Protein 7XS4 (pdb70)

Solvent-accessible surface area: 15410 Å² total; per-residue (Å²): 129,84,38,28,151,61,6,97,76,27,23,75,58,0,70,61,41,21,58,77,19,90,31,63,112,117,13,55,38,66,24,136,107,0,18,58,60,0,78,83,24,4,48,130,40,33,103,123,18,43,20,103,63,25,15,25,31,24,8,39,0,9,33,53,160,24,73,0,34,0,0,0,18,14,91,58,118,103,52,94,77,34,41,18,0,101,126,1,14,59,54,0,104,100,54,123,10,85,122,24,89,32,65,24,236,49,170,86,22,37,0,87,5,45,2,63,132,11,52,10,33,2,10,0,3,3,46,32,48,29,18,36,10,21,3,40,0,0,86,13,0,4,85,2,20,78,30,0,44,19,0,0,1,0,0,10,49,0,0,58,29,20,68,0,49,73,61,208,117,7,7,0,35,30,50,0,0,2,0,1,0,0,6,14,0,16,76,61,98,58,52,0,1,11,22,0,34,79,62,84,79,77,55,51,48,158,30,91,88,47,142,0,44,0,12,34,66,11,127,186,22,62,120,66,0,60,112,4,201,34,44,6,0,36,0,0,25,6,0,0,34,37,3,6,130,62,11,59,18,61,151,40,0,3,0,3,74,49,17,40,71,20,25,13,72,124,36,117,14,96,66,72,147,56,94,9,56,0,0,2,1,7,2,11,67,49,83,42,0,14,0,43,42,0,40,62,165,11,21,182,74,0,90,117,16,0,72,54,0,2,145,15,0,62,98,27,110,82,0,5,56,83,0,20,78,87,120,137,142

GO terms:
  GO:0010587 miRNA catabolic process (P, IDA)
  GO:0050265 RNA uridylyltransferase activity (F, IDA)
  GO:0005737 cytoplasm (C, EXP)
  GO:0050265 RNA uridylyltransferase activity (F, EXP)
  GO:0000289 nuclear-transcribed mRNA poly(A) tail shortening (P, IDA)
  GO:1900369 negative regulation of post-transcriptional gene silencing by regulatory ncRNA (P, IGI)
  GO:0003729 mRNA binding (F, HDA)
  GO:0006397 mRNA processing (P, IMP)
  GO:0005515 protein binding (F, IPI)

Radius of gyration: 20.28 Å; Cα contacts (8 Å, |Δi|>4): 562; chains: 1; bounding box: 60×42×44 Å

Sequence (329 aa):
MACRNDIHRYDATFIAIYKSLIPAEEELEKQRQLMAHLENLVAKEWPHAKLYLYGSCANSFGFPKSDIDVCLAIEGDDINKSEMLLKLAEILESDNLQNVQALTRARVPIVKLMDPVTGISCAICINNVLAVVNTKLLRDYAQIDVRLRQLAFIVKHWAKSRRVNETYQGTLSSYAYVLMCIHFLQQRRPPILPCLQEMEPTYSVRVDNIRCTYFDNVDRLRNFGSNNRETIAELVWGFFNYWAYAHDYAYNVVSVRTGSILGKREKDWTRRVDRHLICIEDPFETSHDLGRVVDKFSIRVLREEFERAARIMHQDPNPCAKLLEPYIP

Foldseek 3Di:
DDFAPCLVVALVVLVVLLVQFQEDVLLLVLVVVVVVVVQVLVCVVPVQKDKDWFDCNQLVQHGYLRAIEIETEHDDDPDQFQVVLVVVLVSCVVVPWPPWDWDSPDPFTKIKTAHPVSRHIYIYGYQPCVRRVVSLVSSLQCQQEVLLSSLLSLQQLLCVQAVQDDLVVQHAHSVLSSLLSLLLQLPDVVHQTDLFLPDDWDDWDDRPNWIDTGHRPSVVRNCVRVVPDDGNLNSQLVSLCCLQPNDDQQFWARESLVSDIDTCVVLVQNQPPLHRRHAYADNTNRNDGRSSSHDPPVVVVVNVLSNVLNCLSRDPPNSSVVSSHHDDD

Structure (mmCIF, N/CA/C/O backbone):
data_7XS4
#
_entry.id   7XS4
#
_cell.length_a   63.164
_cell.length_b   63.264
_cell.length_c   81.387
_cell.angle_alpha   90.000
_cell.angle_beta   90.000
_cell.angle_gamma   90.000
#
_symmetry.space_group_name_H-M   'P 21 21 21'
#
loop_
_entity.id
_entity.type
_entity.pdbx_description
1 polymer 'UTP:RNA uridylyltransferase 1'
2 polymer "RNA (5'-R(*AP*AP*AP*U)-3')"
3 water water
#
loop_
_atom_site.group_PDB
_atom_site.id
_atom_site.type_symbol
_atom_site.label_atom_id
_atom_site.label_alt_id
_atom_site.label_comp_id
_atom_site.label_asym_id
_atom_site.label_entity_id
_atom_site.label_seq_id
_atom_site.pdbx_PDB_ins_code
_atom_site.Cartn_x
_atom_site.Cartn_y
_atom_site.Cartn_z
_atom_site.occupancy
_atom_site.B_iso_or_equiv
_atom_site.auth_seq_id
_atom_site.auth_comp_id
_atom_site.auth_asym_id
_atom_site.auth_atom_id
_atom_site.pdbx_PDB_model_num
ATOM 1 N N . MET A 1 25 ? 9.134 8.920 -14.860 1.00 54.74 425 MET A N 1
ATOM 2 C CA . MET A 1 25 ? 9.384 8.316 -13.555 1.00 53.58 425 MET A CA 1
ATOM 3 C C . MET A 1 25 ? 9.161 6.805 -13.590 1.00 51.82 425 MET A C 1
ATOM 4 O O . MET A 1 25 ? 8.104 6.332 -14.010 1.00 51.71 425 MET A O 1
ATOM 6 N N . ALA A 1 26 ? 10.164 6.051 -13.151 1.00 48.79 426 ALA A N 1
ATOM 7 C CA . ALA A 1 26 ? 10.076 4.602 -13.075 1.00 43.65 426 ALA A CA 1
ATOM 8 C C . ALA A 1 26 ? 9.759 4.167 -11.649 1.00 37.40 426 ALA A C 1
ATOM 9 O O . ALA A 1 26 ? 10.104 4.848 -10.681 1.00 36.52 426 ALA A O 1
ATOM 11 N N . CYS A 1 27 ? 9.089 3.021 -11.540 1.00 34.98 427 CYS A N 1
ATOM 12 C CA . CYS A 1 27 ? 8.748 2.449 -10.244 1.00 34.05 427 CYS A CA 1
ATOM 13 C C . CYS A 1 27 ? 10.010 2.174 -9.432 1.00 31.74 427 CYS A C 1
ATOM 14 O O . CYS A 1 27 ? 11.023 1.726 -9.972 1.00 30.35 427 CYS A O 1
ATOM 17 N N . ARG A 1 28 ? 9.946 2.458 -8.125 1.00 27.87 428 ARG A N 1
ATOM 18 C CA . ARG A 1 28 ? 11.073 2.204 -7.234 1.00 26.93 428 ARG A CA 1
ATOM 19 C C . ARG A 1 28 ? 11.535 0.758 -7.366 1.00 24.71 428 ARG A C 1
ATOM 20 O O . ARG A 1 28 ? 10.721 -0.161 -7.477 1.00 26.15 428 ARG A O 1
ATOM 28 N N . ASN A 1 29 ? 12.854 0.552 -7.369 1.00 28.36 429 ASN A N 1
ATOM 29 C CA . ASN A 1 29 ? 13.353 -0.794 -7.624 1.00 31.06 429 ASN A CA 1
ATOM 30 C C . ASN A 1 29 ? 13.284 -1.702 -6.402 1.00 28.53 429 ASN A C 1
ATOM 31 O O . ASN A 1 29 ? 13.526 -2.904 -6.539 1.00 28.91 429 ASN A O 1
ATOM 36 N N . ASP A 1 30 ? 12.934 -1.173 -5.229 1.00 27.93 430 ASP A N 1
ATOM 37 C CA . ASP A 1 30 ? 12.683 -1.982 -4.043 1.00 24.82 430 ASP A CA 1
ATOM 38 C C . ASP A 1 30 ? 11.195 -2.253 -3.821 1.00 24.87 430 ASP A C 1
ATOM 39 O O . ASP A 1 30 ? 10.799 -2.609 -2.705 1.00 25.73 430 ASP A O 1
ATOM 44 N N . ILE A 1 31 ? 10.372 -2.119 -4.867 1.00 23.04 431 ILE A N 1
ATOM 45 C CA . ILE A 1 31 ? 8.917 -2.164 -4.702 1.00 22.13 431 ILE A CA 1
ATOM 46 C C . ILE A 1 31 ? 8.453 -3.494 -4.114 1.00 22.84 431 ILE A C 1
ATOM 47 O O . ILE A 1 31 ? 7.458 -3.541 -3.379 1.00 24.62 431 ILE A O 1
ATOM 52 N N . HIS A 1 32 ? 9.157 -4.589 -4.408 1.00 23.92 432 HIS A N 1
ATOM 53 C CA . HIS A 1 32 ? 8.658 -5.901 -4.011 1.00 26.16 432 HIS A CA 1
ATOM 54 C C . HIS A 1 32 ? 8.843 -6.186 -2.528 1.00 26.59 432 HIS A C 1
ATOM 55 O O . HIS A 1 32 ? 8.254 -7.148 -2.022 1.00 27.14 432 HIS A O 1
ATOM 62 N N . ARG A 1 33 ? 9.610 -5.363 -1.811 1.00 26.18 433 ARG A N 1
ATOM 63 C CA . ARG A 1 33 ? 9.669 -5.493 -0.360 1.00 25.43 433 ARG A CA 1
ATOM 64 C C . ARG A 1 33 ? 8.311 -5.258 0.288 1.00 27.74 433 ARG A C 1
ATOM 65 O O . ARG A 1 33 ? 8.100 -5.673 1.433 1.00 29.12 433 ARG A O 1
ATOM 67 N N . TYR A 1 34 ? 7.380 -4.627 -0.425 1.00 24.32 434 TYR A N 1
ATOM 68 C CA . TYR A 1 34 ? 6.113 -4.202 0.146 1.00 22.97 434 TYR A CA 1
ATOM 69 C C . TYR A 1 34 ? 4.922 -5.000 -0.363 1.00 23.06 434 TYR A C 1
ATOM 70 O O . TYR A 1 34 ? 3.798 -4.746 0.081 1.00 24.07 434 TYR A O 1
ATOM 79 N N . ASP A 1 35 ? 5.133 -5.971 -1.260 1.00 22.06 435 ASP A N 1
ATOM 80 C CA . ASP A 1 35 ? 4.012 -6.757 -1.774 1.00 20.81 435 ASP A CA 1
ATOM 81 C C . ASP A 1 35 ? 3.249 -7.431 -0.639 1.00 21.68 435 ASP A C 1
ATOM 82 O O . ASP A 1 35 ? 2.011 -7.404 -0.602 1.00 23.25 435 ASP A O 1
ATOM 87 N N . ALA A 1 36 ? 3.980 -8.042 0.299 1.00 21.88 436 ALA A N 1
ATOM 88 C CA . ALA A 1 36 ? 3.346 -8.846 1.338 1.00 24.31 436 ALA A CA 1
ATOM 89 C C . ALA A 1 36 ? 2.445 -8.003 2.233 1.00 27.03 436 ALA A C 1
ATOM 90 O O . ALA A 1 36 ? 1.385 -8.470 2.668 1.00 27.02 436 ALA A O 1
ATOM 92 N N . THR A 1 37 ? 2.843 -6.759 2.524 1.00 25.07 437 THR A N 1
ATOM 93 C CA . THR A 1 37 ? 1.993 -5.920 3.369 1.00 23.69 437 THR A CA 1
ATOM 94 C C . THR A 1 37 ? 0.655 -5.638 2.697 1.00 23.79 437 THR A C 1
ATOM 95 O O . THR A 1 37 ? -0.390 -5.634 3.360 1.00 24.42 437 THR A O 1
ATOM 99 N N . PHE A 1 38 ? 0.659 -5.424 1.380 1.00 22.04 438 PHE A N 1
ATOM 100 C CA . PHE A 1 38 ? -0.594 -5.146 0.684 1.00 23.98 438 PHE A CA 1
ATOM 101 C C . PHE A 1 38 ? -1.456 -6.399 0.565 1.00 24.30 438 PHE A C 1
ATOM 102 O O . PHE A 1 38 ? -2.688 -6.319 0.646 1.00 21.90 438 PHE A O 1
ATOM 110 N N . ILE A 1 39 ? -0.831 -7.564 0.369 1.00 23.80 439 ILE A N 1
ATOM 111 C CA . ILE A 1 39 ? -1.594 -8.810 0.356 1.00 25.15 439 ILE A CA 1
ATOM 112 C C . ILE A 1 39 ? -2.275 -9.020 1.701 1.00 24.98 439 ILE A C 1
ATOM 113 O O . ILE A 1 39 ? -3.436 -9.440 1.768 1.00 26.70 439 ILE A O 1
ATOM 118 N N . ALA A 1 40 ? -1.571 -8.705 2.793 1.00 25.69 440 ALA A N 1
ATOM 119 C CA . ALA A 1 40 ? -2.145 -8.864 4.126 1.00 25.86 440 ALA A CA 1
ATOM 120 C C . ALA A 1 40 ? -3.333 -7.930 4.338 1.00 25.68 440 ALA A C 1
ATOM 121 O O . ALA A 1 40 ? -4.328 -8.314 4.964 1.00 25.89 440 ALA A O 1
ATOM 123 N N . ILE A 1 41 ? -3.248 -6.697 3.832 1.00 26.15 441 ILE A N 1
ATOM 124 C CA . ILE A 1 41 ? -4.396 -5.794 3.893 1.00 24.64 441 ILE A CA 1
ATOM 125 C C . ILE A 1 41 ? -5.563 -6.373 3.108 1.00 25.57 441 ILE A C 1
ATOM 126 O O . ILE A 1 41 ? -6.702 -6.422 3.591 1.00 26.76 441 ILE A O 1
ATOM 131 N N . T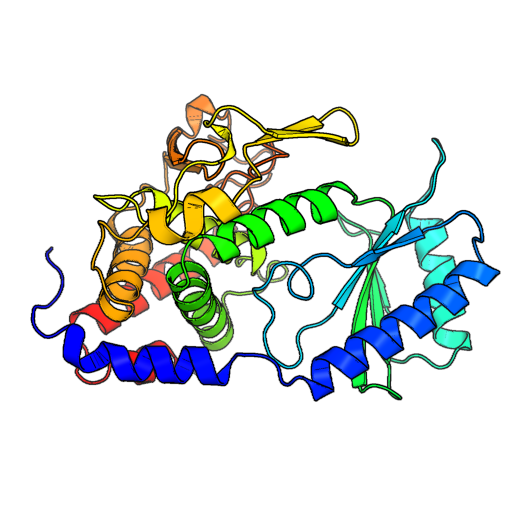YR A 1 42 ? -5.294 -6.815 1.877 1.00 21.93 442 TYR A N 1
ATOM 132 C CA . TYR A 1 42 ? -6.334 -7.409 1.048 1.00 23.76 442 TYR A CA 1
ATOM 133 C C . TYR A 1 42 ? -7.022 -8.555 1.778 1.00 24.42 442 TYR A C 1
ATOM 134 O O . TYR A 1 42 ? -8.253 -8.589 1.889 1.00 25.56 442 TYR A O 1
ATOM 143 N N . LYS A 1 43 ? -6.233 -9.493 2.310 1.00 24.32 443 LYS A N 1
ATOM 144 C CA . LYS A 1 43 ? -6.815 -10.634 3.008 1.00 24.16 443 LYS A CA 1
ATOM 145 C C . LYS A 1 43 ? -7.626 -10.197 4.222 1.00 27.76 443 LYS A C 1
ATOM 146 O O . LYS A 1 43 ? -8.662 -10.803 4.524 1.00 31.75 443 LYS A O 1
ATOM 148 N N . SER A 1 44 ? -7.193 -9.137 4.916 1.00 28.21 444 SER A N 1
ATOM 149 C CA . SER A 1 44 ? -7.942 -8.641 6.067 1.00 27.92 444 SER A CA 1
ATOM 150 C C . SER A 1 44 ? -9.296 -8.049 5.689 1.00 28.79 444 SER A C 1
ATOM 151 O O . SER A 1 44 ? -10.122 -7.830 6.580 1.00 30.49 444 SER A O 1
ATOM 154 N N . LEU A 1 45 ? -9.556 -7.793 4.408 1.00 26.41 445 LEU A N 1
ATOM 155 C CA . LEU A 1 45 ? -10.810 -7.174 3.991 1.00 27.03 445 LEU A CA 1
ATOM 156 C C . LEU A 1 45 ? -11.784 -8.151 3.345 1.00 26.97 445 LEU A C 1
ATOM 157 O O . LEU A 1 45 ? -12.843 -7.728 2.872 1.00 27.54 445 LEU A O 1
ATOM 162 N N . ILE A 1 46 ? -11.460 -9.435 3.304 1.00 28.18 446 ILE A N 1
ATOM 163 C CA . ILE A 1 46 ? -12.380 -10.423 2.738 1.00 30.79 446 ILE A CA 1
ATOM 164 C C . ILE A 1 46 ? -13.473 -10.717 3.764 1.00 32.02 446 ILE A C 1
ATOM 165 O O . ILE A 1 46 ? -13.156 -11.036 4.922 1.00 28.62 446 ILE A O 1
ATOM 170 N N . PRO A 1 47 ? -14.748 -10.619 3.390 1.00 31.70 447 PRO A N 1
ATOM 171 C CA . PRO A 1 47 ? -15.821 -10.793 4.377 1.00 32.68 447 PRO A CA 1
ATOM 172 C C . PRO A 1 47 ? -15.838 -12.194 4.975 1.00 30.58 447 PRO A C 1
ATOM 173 O O . PRO A 1 47 ? -15.528 -13.185 4.312 1.00 28.26 447 PRO A O 1
ATOM 177 N N . ALA A 1 48 ? -16.215 -12.267 6.248 1.00 30.49 448 ALA A N 1
ATOM 178 C CA . ALA A 1 48 ? -16.359 -13.559 6.902 1.00 33.04 448 ALA A CA 1
ATOM 179 C C . ALA A 1 48 ? -17.604 -14.273 6.388 1.00 31.04 448 ALA A C 1
ATOM 180 O O . ALA A 1 48 ? -18.618 -13.646 6.071 1.00 30.41 448 ALA A O 1
ATOM 182 N N . GLU A 1 49 ? -17.518 -15.603 6.301 1.00 31.25 449 GLU A N 1
ATOM 183 C CA . GLU A 1 49 ? -18.655 -16.379 5.814 1.00 32.59 449 GLU A CA 1
ATOM 184 C C . GLU A 1 49 ? -19.878 -16.198 6.704 1.00 30.54 449 GLU A C 1
ATOM 185 O O . GLU A 1 49 ? -21.010 -16.209 6.209 1.00 28.09 449 GLU A O 1
ATOM 191 N N . GLU A 1 50 ? -19.667 -16.011 8.011 1.00 31.17 450 GLU A N 1
ATOM 192 C CA . GLU A 1 50 ? -20.784 -15.754 8.917 1.00 33.66 450 GLU A CA 1
ATOM 193 C C . GLU A 1 50 ? -21.527 -14.481 8.533 1.00 31.94 450 GLU A C 1
ATOM 194 O O . GLU A 1 50 ? -22.760 -14.418 8.630 1.00 32.34 450 GLU A O 1
ATOM 200 N N . GLU A 1 51 ? -20.796 -13.450 8.106 1.00 29.39 451 GLU A N 1
ATOM 201 C CA . GLU A 1 51 ? -21.450 -12.219 7.674 1.00 29.88 451 GLU A CA 1
ATOM 202 C C . GLU A 1 51 ? -22.250 -12.442 6.397 1.00 30.03 451 GLU A C 1
ATOM 203 O O . GLU A 1 51 ? -23.345 -11.889 6.239 1.00 29.81 451 GLU A O 1
ATOM 205 N N . LEU A 1 52 ? -21.728 -13.263 5.482 1.00 27.63 452 LEU A N 1
ATOM 206 C CA . LEU A 1 52 ? -22.466 -13.565 4.259 1.00 26.95 452 LEU A CA 1
ATOM 207 C C . LEU A 1 52 ? -23.740 -14.349 4.546 1.00 29.39 452 LEU A C 1
ATOM 208 O O . LEU A 1 52 ? -24.746 -14.168 3.847 1.00 33.77 452 LEU A O 1
ATOM 213 N N . GLU A 1 53 ? -23.721 -15.225 5.554 1.00 27.84 453 GLU A N 1
ATOM 214 C CA . GLU A 1 53 ? -24.942 -15.931 5.930 1.00 29.80 453 GLU A CA 1
ATOM 215 C C . GLU A 1 53 ? -25.987 -14.965 6.477 1.00 31.75 453 GLU A C 1
ATOM 216 O O . GLU A 1 53 ? -27.185 -15.127 6.218 1.00 28.81 453 GLU A O 1
ATOM 218 N N . LYS A 1 54 ? -25.549 -13.962 7.244 1.00 33.79 454 LYS A N 1
ATOM 219 C CA . LYS A 1 54 ? -26.469 -12.952 7.759 1.00 34.44 454 LYS A CA 1
ATOM 220 C C . LYS A 1 54 ? -27.059 -12.104 6.638 1.00 31.14 454 LYS A C 1
ATOM 221 O O . LYS A 1 54 ? -28.230 -11.710 6.712 1.00 29.67 454 LYS A O 1
ATOM 227 N N . GLN A 1 55 ? -26.274 -11.818 5.596 1.00 28.43 455 GLN A N 1
ATOM 228 C CA . GLN A 1 55 ? -26.817 -11.144 4.418 1.00 28.64 455 GLN A CA 1
ATOM 229 C C . GLN A 1 55 ? -27.958 -11.945 3.811 1.00 30.16 455 GLN A C 1
ATOM 230 O O . GLN A 1 55 ? -29.018 -11.396 3.490 1.00 31.25 455 GLN A O 1
ATOM 236 N N . ARG A 1 56 ? -27.751 -13.252 3.633 1.00 29.97 456 ARG A N 1
ATOM 237 C CA . ARG A 1 56 ? -28.795 -14.093 3.061 1.00 31.62 456 ARG A CA 1
ATOM 238 C C . ARG A 1 56 ? -30.030 -14.126 3.950 1.00 34.44 456 ARG A C 1
ATOM 239 O O . ARG A 1 56 ? -31.159 -14.170 3.447 1.00 36.42 456 ARG A O 1
ATOM 247 N N . GLN A 1 57 ? -29.838 -14.103 5.269 1.00 30.94 457 GLN A N 1
ATOM 248 C CA . GLN A 1 57 ? -30.975 -14.107 6.180 1.00 34.64 457 GLN A CA 1
ATOM 249 C C . GLN A 1 57 ? -31.803 -12.837 6.037 1.00 31.17 457 GLN A C 1
ATOM 250 O O . GLN A 1 57 ? -33.036 -12.896 6.019 1.00 31.54 457 GLN A O 1
ATOM 256 N N . LEU A 1 58 ? -31.150 -11.678 5.936 1.00 29.37 458 LEU A N 1
ATOM 257 C CA . LEU A 1 58 ? -31.908 -10.442 5.769 1.00 30.37 458 LEU A CA 1
ATOM 258 C C . LEU A 1 58 ? -32.594 -10.397 4.409 1.00 30.25 458 LEU A C 1
ATOM 259 O O . LEU A 1 58 ? -33.739 -9.944 4.302 1.00 30.58 458 LEU A O 1
ATOM 264 N N . MET A 1 59 ? -31.911 -10.858 3.358 1.00 30.83 459 MET A N 1
ATOM 265 C CA . MET A 1 59 ? -32.521 -10.868 2.031 1.00 29.49 459 MET A CA 1
ATOM 266 C C . MET A 1 59 ? -33.779 -11.726 2.011 1.00 31.05 459 MET A C 1
ATOM 267 O O . MET A 1 59 ? -34.807 -11.320 1.455 1.00 31.57 459 MET A O 1
ATOM 272 N N . ALA A 1 60 ? -33.720 -12.913 2.621 1.00 31.71 460 ALA A N 1
ATOM 273 C CA . ALA A 1 60 ? -34.896 -13.777 2.674 1.00 33.60 460 ALA A CA 1
ATOM 274 C C . ALA A 1 60 ? -36.012 -13.135 3.488 1.00 35.82 460 ALA A C 1
ATOM 275 O O . ALA A 1 60 ? -37.196 -13.279 3.158 1.00 37.83 460 ALA A O 1
ATOM 277 N N . HIS A 1 61 ? -35.651 -12.436 4.564 1.00 35.35 461 HIS A N 1
ATOM 278 C CA . HIS A 1 61 ? -36.633 -11.708 5.360 1.00 35.77 461 HIS A CA 1
ATOM 279 C C . HIS A 1 61 ? -37.307 -10.617 4.533 1.00 34.94 461 HIS A C 1
ATOM 280 O O . HIS A 1 61 ? -38.538 -10.490 4.535 1.00 35.45 461 HIS A O 1
ATOM 287 N N . LEU A 1 62 ? -36.512 -9.828 3.804 1.00 30.91 462 LEU A N 1
ATOM 288 C CA . LEU A 1 62 ? -37.074 -8.765 2.976 1.00 29.77 462 LEU A CA 1
ATOM 289 C C . LEU A 1 62 ? -37.911 -9.330 1.836 1.00 30.69 462 LEU A C 1
ATOM 290 O O . LEU A 1 62 ? -38.966 -8.778 1.502 1.00 32.28 462 LEU A O 1
ATOM 295 N N . GLU A 1 63 ? -37.451 -10.421 1.216 1.00 29.29 463 GLU A N 1
ATOM 296 C CA . GLU A 1 63 ? -38.243 -11.057 0.166 1.00 34.50 463 GLU A CA 1
ATOM 297 C C . GLU A 1 63 ? -39.622 -11.450 0.680 1.00 39.14 463 GLU A C 1
ATOM 298 O O . GLU A 1 63 ? -40.631 -11.253 -0.010 1.00 37.14 463 GLU A O 1
ATOM 304 N N . ASN A 1 64 ? -39.685 -11.988 1.900 1.00 40.31 464 ASN A N 1
ATOM 305 C CA . ASN A 1 64 ? -40.969 -12.348 2.487 1.00 45.83 464 ASN A CA 1
ATOM 306 C C . ASN A 1 64 ? -41.841 -11.112 2.675 1.00 43.24 464 ASN A C 1
ATOM 307 O O . ASN A 1 64 ? -43.003 -11.091 2.259 1.00 41.60 464 ASN A O 1
ATOM 312 N N . LEU A 1 65 ? -41.282 -10.059 3.282 1.00 38.74 465 LEU A N 1
ATOM 313 C CA . LEU A 1 65 ? -42.031 -8.826 3.517 1.00 39.45 465 LEU A CA 1
ATOM 314 C C . LEU A 1 65 ? -42.605 -8.271 2.224 1.00 39.11 465 LEU A C 1
ATOM 315 O O . LEU A 1 65 ? -43.805 -7.993 2.135 1.00 42.56 465 LEU A O 1
ATOM 320 N N . VAL A 1 66 ? -41.755 -8.090 1.210 1.00 37.11 466 VAL A N 1
ATOM 321 C CA . VAL A 1 66 ? -42.197 -7.508 -0.053 1.00 35.20 466 VAL A CA 1
ATOM 322 C C . VAL A 1 66 ? -43.240 -8.391 -0.723 1.00 38.31 466 VAL A C 1
ATOM 323 O O . VAL A 1 66 ? -44.155 -7.889 -1.388 1.00 40.34 466 VAL A O 1
ATOM 327 N N . ALA A 1 67 ? -43.141 -9.712 -0.543 1.00 37.92 467 ALA A N 1
ATOM 328 C CA . ALA A 1 67 ? -44.079 -10.616 -1.202 1.00 41.35 467 ALA A CA 1
ATOM 329 C C . ALA A 1 67 ? -45.513 -10.403 -0.726 1.00 46.61 467 ALA A C 1
ATOM 330 O O . ALA A 1 67 ? -46.457 -10.684 -1.473 1.00 44.52 467 ALA A O 1
ATOM 332 N N . LYS A 1 68 ? -45.701 -9.913 0.505 1.00 50.12 468 LYS A N 1
ATOM 333 C CA . LYS A 1 68 ? -47.051 -9.623 0.985 1.00 50.47 468 LYS A CA 1
ATOM 334 C C . LYS A 1 68 ? -47.565 -8.280 0.489 1.00 47.41 468 LYS A C 1
ATOM 335 O O . LYS A 1 68 ? -48.777 -8.115 0.302 1.00 50.44 468 LYS A O 1
ATOM 341 N N . GLU A 1 69 ? -46.674 -7.314 0.284 1.00 40.52 469 GLU A N 1
ATOM 342 C CA . GLU A 1 69 ? -47.099 -5.990 -0.149 1.00 42.42 469 GLU A CA 1
ATOM 343 C C . GLU A 1 69 ? -47.279 -5.937 -1.660 1.00 42.93 469 GLU A C 1
ATOM 344 O O . GLU A 1 69 ? -48.317 -5.485 -2.156 1.00 47.41 469 GLU A O 1
ATOM 346 N N . TRP A 1 70 ? -46.274 -6.392 -2.403 1.00 38.16 470 TRP A N 1
ATOM 347 C CA . TRP A 1 70 ? -46.300 -6.416 -3.863 1.00 37.97 470 TRP A CA 1
ATOM 348 C C . TRP A 1 70 ? -45.916 -7.823 -4.291 1.00 37.43 470 TRP A C 1
ATOM 349 O O . TRP A 1 70 ? -44.739 -8.101 -4.562 1.00 33.91 470 TRP A O 1
ATOM 360 N N . PRO A 1 71 ? -46.883 -8.741 -4.350 1.00 37.53 471 PRO A N 1
ATOM 361 C CA . PRO A 1 71 ? -46.565 -10.120 -4.754 1.00 38.96 471 PRO A CA 1
ATOM 362 C C . PRO A 1 71 ? -45.937 -10.213 -6.129 1.00 41.71 471 PRO A C 1
ATOM 363 O O . PRO A 1 71 ? -45.225 -11.186 -6.401 1.00 44.49 471 PRO A O 1
ATOM 367 N N . HIS A 1 72 ? -46.168 -9.230 -6.999 1.00 40.46 472 HIS A N 1
ATOM 368 C CA . HIS A 1 72 ? -45.610 -9.232 -8.345 1.00 42.95 472 HIS A CA 1
ATOM 369 C C . HIS A 1 72 ? -44.200 -8.658 -8.408 1.00 39.26 472 HIS A C 1
ATOM 370 O O . HIS A 1 72 ? -43.577 -8.708 -9.475 1.00 39.65 472 HIS A O 1
ATOM 377 N N . ALA A 1 73 ? -43.680 -8.130 -7.304 1.00 34.32 473 ALA A N 1
ATOM 378 C CA . ALA A 1 73 ? -42.323 -7.609 -7.294 1.00 32.61 473 ALA A CA 1
ATOM 379 C C . ALA A 1 73 ? -41.316 -8.749 -7.170 1.00 30.55 473 ALA A C 1
ATOM 380 O O . ALA A 1 73 ? -41.638 -9.854 -6.725 1.00 32.54 473 ALA A O 1
ATOM 382 N N . LYS A 1 74 ? -40.084 -8.466 -7.587 1.00 28.49 474 LYS A N 1
ATOM 383 C CA . LYS A 1 74 ? -38.963 -9.378 -7.412 1.00 27.34 474 LYS A CA 1
ATOM 384 C C . LYS A 1 74 ? -37.766 -8.588 -6.911 1.00 28.69 474 LYS A C 1
ATOM 385 O O . LYS A 1 74 ? -37.500 -7.483 -7.392 1.00 32.21 474 LYS A O 1
ATOM 387 N N . LEU A 1 75 ? -37.043 -9.154 -5.952 1.00 29.32 475 LEU A N 1
ATOM 388 C CA . LEU A 1 75 ? -35.879 -8.491 -5.380 1.00 25.59 475 LEU A CA 1
ATOM 389 C C . LEU A 1 75 ? -34.598 -9.082 -5.954 1.00 25.51 475 LEU A C 1
ATOM 390 O O . LEU A 1 75 ? -34.486 -10.299 -6.136 1.00 24.88 475 LEU A O 1
ATOM 395 N N . TYR A 1 76 ? -33.636 -8.208 -6.244 1.00 25.66 476 TYR A N 1
ATOM 396 C CA . TYR A 1 76 ? -32.330 -8.611 -6.747 1.00 26.96 476 TYR A CA 1
ATOM 397 C C . TYR A 1 76 ? -31.248 -7.916 -5.939 1.00 26.24 476 TYR A C 1
ATOM 398 O O . TYR A 1 76 ? -31.328 -6.708 -5.698 1.00 27.71 476 TYR A O 1
ATOM 407 N N . LEU A 1 77 ? -30.239 -8.677 -5.529 1.00 26.17 477 LEU A N 1
ATOM 408 C CA . LEU A 1 77 ? -29.053 -8.092 -4.926 1.00 24.32 477 LEU A CA 1
ATOM 409 C C . LEU A 1 77 ? -28.179 -7.470 -6.005 1.00 24.22 477 LEU A C 1
ATOM 410 O O . LEU A 1 77 ? -28.080 -7.986 -7.122 1.00 25.57 477 LEU A O 1
ATOM 415 N N . TYR A 1 78 ? -27.539 -6.358 -5.665 1.00 21.20 478 TYR A N 1
ATOM 416 C CA . TYR A 1 78 ? -26.570 -5.739 -6.557 1.00 22.43 478 TYR A CA 1
ATOM 417 C C . TYR A 1 78 ? -25.554 -4.980 -5.713 1.00 22.66 478 TYR A C 1
ATOM 418 O O . TYR A 1 78 ? -25.636 -4.954 -4.481 1.00 22.69 478 TYR A O 1
ATOM 427 N N . GLY A 1 79 ? -24.579 -4.368 -6.387 1.00 21.17 479 GLY A N 1
ATOM 428 C CA . GLY A 1 79 ? -23.574 -3.592 -5.684 1.00 21.81 479 GLY A CA 1
ATOM 429 C C . GLY A 1 79 ? -22.497 -4.456 -5.043 1.00 21.96 479 GLY A C 1
ATOM 430 O O . GLY A 1 79 ? -22.225 -5.581 -5.466 1.00 21.23 479 GLY A O 1
ATOM 431 N N . SER A 1 80 ? -21.896 -3.916 -3.978 1.00 23.97 480 SER A N 1
ATOM 432 C CA . SER A 1 80 ? -20.721 -4.538 -3.373 1.00 26.19 480 SER A CA 1
ATOM 433 C C . SER A 1 80 ? -21.006 -5.935 -2.845 1.00 25.67 480 SER A C 1
ATOM 434 O O . SER A 1 80 ? -20.107 -6.784 -2.836 1.00 25.55 480 SER A O 1
ATOM 437 N N . CYS A 1 81 ? -22.224 -6.196 -2.372 1.00 23.85 481 CYS A N 1
ATOM 438 C CA . CYS A 1 81 ? -22.467 -7.526 -1.833 1.00 24.47 481 CYS A CA 1
ATOM 439 C C . CYS A 1 81 ? -22.642 -8.579 -2.918 1.00 24.87 481 CYS A C 1
ATOM 440 O O . CYS A 1 81 ? -22.683 -9.770 -2.596 1.00 26.50 481 CYS A O 1
ATOM 443 N N . ALA A 1 82 ? -22.726 -8.177 -4.185 1.00 21.92 482 ALA A N 1
ATOM 444 C CA . ALA A 1 82 ? -22.921 -9.115 -5.283 1.00 22.08 482 ALA A CA 1
ATOM 445 C C . ALA A 1 82 ? -21.871 -9.042 -6.392 1.00 26.57 482 ALA A C 1
ATOM 446 O O . ALA A 1 82 ? -21.916 -9.882 -7.303 1.00 26.68 482 ALA A O 1
ATOM 448 N N . ASN A 1 83 ? -20.952 -8.070 -6.371 1.00 25.17 483 ASN A N 1
ATOM 449 C CA . ASN A 1 83 ? -20.019 -7.881 -7.482 1.00 23.73 483 ASN A CA 1
ATOM 450 C C . ASN A 1 83 ? -18.614 -8.413 -7.209 1.00 25.93 483 ASN A C 1
ATOM 451 O O . ASN A 1 83 ? -17.729 -8.220 -8.051 1.00 27.84 483 ASN A O 1
ATOM 456 N N . SER A 1 84 ? -18.394 -9.060 -6.060 1.00 23.76 484 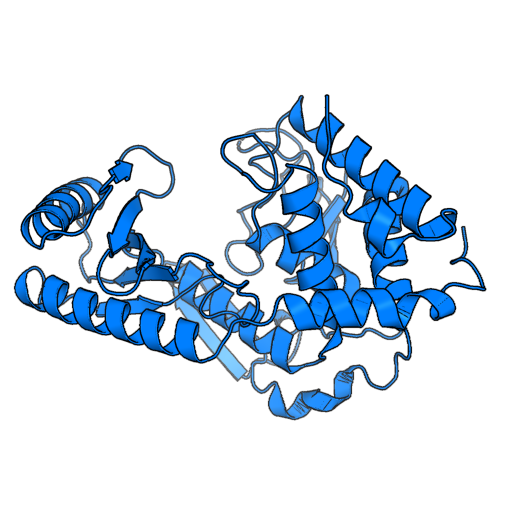SER A N 1
ATOM 457 C CA . SER A 1 84 ? -17.146 -9.653 -5.568 1.00 27.71 484 SER A CA 1
ATOM 458 C C . SER A 1 84 ? -16.294 -8.666 -4.777 1.00 26.70 484 SER A C 1
ATOM 459 O O . SER A 1 84 ? -15.291 -9.079 -4.196 1.00 27.98 484 SER A O 1
ATOM 462 N N . PHE A 1 85 ? -16.654 -7.381 -4.727 1.00 22.52 485 PHE A N 1
ATOM 463 C CA . PHE A 1 85 ? -15.785 -6.374 -4.125 1.00 21.54 485 PHE A CA 1
ATOM 464 C C . PHE A 1 85 ? -16.244 -5.932 -2.733 1.00 21.92 485 PHE A C 1
ATOM 465 O O . PHE A 1 85 ? -15.788 -4.896 -2.240 1.00 27.63 485 PHE A O 1
ATOM 473 N N . GLY A 1 86 ? -17.113 -6.698 -2.081 1.00 23.82 486 GLY A N 1
ATOM 474 C CA . GLY A 1 86 ? -17.652 -6.267 -0.799 1.00 27.09 486 GLY A CA 1
ATOM 475 C C . GLY A 1 86 ? -16.630 -6.359 0.327 1.00 26.56 486 GLY A C 1
ATOM 476 O O . GLY A 1 86 ? -15.806 -7.271 0.378 1.00 27.97 486 GLY A O 1
ATOM 477 N N . PHE A 1 87 ? -16.699 -5.392 1.240 1.00 23.39 487 PHE A N 1
ATOM 478 C CA . PHE A 1 87 ? -15.881 -5.337 2.444 1.00 24.04 487 PHE A CA 1
ATOM 479 C C . PHE A 1 87 ? -16.635 -5.966 3.605 1.00 30.42 487 PHE A C 1
ATOM 480 O O . PHE A 1 87 ? -17.844 -6.201 3.522 1.00 30.38 487 PHE A O 1
ATOM 488 N N . PRO A 1 88 ? -15.965 -6.243 4.725 1.00 29.04 488 PRO A N 1
ATOM 489 C CA . PRO A 1 88 ? -16.718 -6.616 5.927 1.00 34.29 488 PRO A CA 1
ATOM 490 C C . PRO A 1 88 ? -17.635 -5.472 6.330 1.00 37.16 488 PRO A C 1
ATOM 491 O O . PRO A 1 88 ? -17.277 -4.297 6.218 1.00 43.32 488 PRO A O 1
ATOM 495 N N . LYS A 1 89 ? -18.843 -5.828 6.760 1.00 40.29 489 LYS A N 1
ATOM 496 C CA . LYS A 1 89 ? -19.863 -4.888 7.219 1.00 39.75 489 LYS A CA 1
ATOM 497 C C . LYS A 1 89 ? -20.370 -3.966 6.115 1.00 38.67 489 LYS A C 1
ATOM 498 O O . LYS A 1 89 ? -20.933 -2.908 6.404 1.00 39.17 489 LYS A O 1
ATOM 504 N N . SER A 1 90 ? -20.194 -4.343 4.853 1.00 38.83 490 SER A N 1
ATOM 505 C CA . SER A 1 90 ? -20.730 -3.547 3.758 1.00 38.90 490 SER A CA 1
ATOM 506 C C . SER A 1 90 ? -22.246 -3.710 3.687 1.00 31.93 490 SER A C 1
ATOM 507 O O . SER A 1 90 ? -22.779 -4.801 3.907 1.00 31.32 490 SER A O 1
ATOM 510 N N . ASP A 1 91 ? -22.945 -2.611 3.415 1.00 27.65 491 ASP A N 1
ATOM 511 C CA . ASP A 1 91 ? -24.390 -2.685 3.250 1.00 31.12 491 ASP A CA 1
ATOM 512 C C . ASP A 1 91 ? -24.735 -3.576 2.064 1.00 27.03 491 ASP A C 1
ATOM 513 O O . ASP A 1 91 ? -23.958 -3.709 1.113 1.00 27.03 491 ASP A O 1
ATOM 518 N N . ILE A 1 92 ? -25.907 -4.203 2.125 1.00 23.90 492 ILE A N 1
ATOM 519 C CA . ILE A 1 92 ? -26.431 -4.916 0.965 1.00 26.07 492 ILE A CA 1
ATOM 520 C C . ILE A 1 92 ? -27.348 -3.977 0.195 1.00 27.50 492 ILE A C 1
ATOM 521 O O . ILE A 1 92 ? -28.108 -3.200 0.785 1.00 30.27 492 ILE A O 1
ATOM 526 N N . ASP A 1 93 ? -27.255 -4.023 -1.130 1.00 22.06 493 ASP A N 1
ATOM 527 C CA . ASP A 1 93 ? -28.085 -3.206 -2.002 1.00 23.06 493 ASP A CA 1
ATOM 528 C C . ASP A 1 93 ? -29.112 -4.106 -2.669 1.00 23.40 493 ASP A C 1
ATOM 529 O O . ASP A 1 93 ? -28.762 -5.163 -3.203 1.00 23.58 493 ASP A O 1
ATOM 534 N N . VAL A 1 94 ? -30.375 -3.694 -2.633 1.00 22.47 494 VAL A N 1
ATOM 535 C CA . VAL A 1 94 ? -31.478 -4.490 -3.155 1.00 20.82 494 VAL A CA 1
ATOM 536 C C . VAL A 1 94 ? -32.204 -3.677 -4.215 1.00 21.71 494 VAL A C 1
ATOM 537 O O . VAL A 1 94 ? -32.592 -2.530 -3.967 1.00 19.76 494 VAL A O 1
ATOM 541 N N . CYS A 1 95 ? -32.381 -4.266 -5.394 1.00 21.64 495 CYS A N 1
ATOM 542 C CA . CYS A 1 95 ? -33.205 -3.682 -6.444 1.00 22.42 495 CYS A CA 1
ATOM 543 C C . CYS A 1 95 ? -34.585 -4.321 -6.384 1.00 24.41 495 CYS A C 1
ATOM 544 O O . CYS A 1 95 ? -34.719 -5.538 -6.556 1.00 25.59 495 CYS A O 1
ATOM 547 N N . LEU A 1 96 ? -35.600 -3.505 -6.116 1.00 23.75 496 LEU A N 1
ATOM 548 C CA . LEU A 1 96 ? -36.988 -3.949 -6.166 1.00 24.56 496 LEU A CA 1
ATOM 549 C C . LEU A 1 96 ? -37.494 -3.718 -7.584 1.00 23.84 496 LEU A C 1
ATOM 550 O O . LEU A 1 96 ? -37.718 -2.575 -7.992 1.00 25.70 496 LEU A O 1
ATOM 555 N N . ALA A 1 97 ? -37.655 -4.799 -8.339 1.00 27.74 497 ALA A N 1
ATOM 556 C CA . ALA A 1 97 ? -38.105 -4.730 -9.721 1.00 29.44 497 ALA A CA 1
ATOM 557 C C . ALA A 1 97 ? -39.597 -5.018 -9.773 1.00 30.21 497 ALA A C 1
ATOM 558 O O . ALA A 1 97 ? -40.059 -6.021 -9.221 1.00 31.62 497 ALA A O 1
ATOM 560 N N . ILE A 1 98 ? -40.346 -4.138 -10.430 1.00 28.38 498 ILE A N 1
ATOM 561 C CA . ILE A 1 98 ? -41.793 -4.288 -10.526 1.00 29.08 498 ILE A CA 1
ATOM 562 C C . ILE A 1 98 ? -42.245 -3.770 -11.886 1.00 30.48 498 ILE A C 1
ATOM 563 O O . ILE A 1 98 ? -41.819 -2.698 -12.326 1.00 29.70 498 ILE A O 1
ATOM 568 N N . GLU A 1 99 ? -43.095 -4.541 -12.557 1.00 34.16 499 GLU A N 1
ATOM 569 C CA . GLU A 1 99 ? -43.564 -4.183 -13.887 1.00 39.88 499 GLU A CA 1
ATOM 570 C C . GLU A 1 99 ? -44.629 -3.099 -13.811 1.00 44.63 499 GLU A C 1
ATOM 571 O O . GLU A 1 99 ? -45.387 -3.008 -12.842 1.00 44.55 499 GLU A O 1
ATOM 573 N N . GLY A 1 100 ? -44.685 -2.281 -14.851 1.00 50.63 500 GLY A N 1
ATOM 574 C CA . GLY A 1 100 ? -45.644 -1.194 -14.945 1.00 54.66 500 GLY A CA 1
ATOM 575 C C . GLY A 1 100 ? -45.017 0.001 -15.634 1.00 57.84 500 GLY A C 1
ATOM 576 O O . GLY A 1 100 ? -43.807 0.223 -15.578 1.00 57.92 500 GLY A O 1
ATOM 577 N N . ASP A 1 101 ? -45.857 0.789 -16.304 1.00 61.84 501 ASP A N 1
ATOM 578 C CA . ASP A 1 101 ? -45.395 1.979 -17.005 1.00 64.16 501 ASP A CA 1
ATOM 579 C C . ASP A 1 101 ? -45.645 3.266 -16.232 1.00 66.93 501 ASP A C 1
ATOM 580 O O . ASP A 1 101 ? -45.050 4.296 -16.568 1.00 68.89 501 ASP A O 1
ATOM 582 N N . ASP A 1 102 ? -46.499 3.235 -15.210 1.00 66.43 502 ASP A N 1
ATOM 583 C CA . ASP A 1 102 ? -46.782 4.398 -14.376 1.00 65.86 502 ASP A CA 1
ATOM 584 C C . ASP A 1 102 ? -46.305 4.184 -12.941 1.00 62.30 502 ASP A C 1
ATOM 585 O O . ASP A 1 102 ? -46.972 4.574 -11.982 1.00 63.51 502 ASP A O 1
ATOM 587 N N . ILE A 1 103 ? -45.136 3.565 -12.782 1.00 57.85 503 ILE A N 1
ATOM 588 C CA . ILE A 1 103 ? -44.586 3.308 -11.456 1.00 53.02 503 ILE A CA 1
ATOM 589 C C . ILE A 1 103 ? -44.085 4.619 -10.860 1.00 50.30 503 ILE A C 1
ATOM 590 O O . ILE A 1 103 ? -43.176 5.257 -11.403 1.00 51.06 503 ILE A O 1
ATOM 595 N N . ASN A 1 104 ? -44.673 5.025 -9.734 1.00 46.63 504 ASN A N 1
ATOM 596 C CA . ASN A 1 104 ? -44.194 6.180 -8.974 1.00 44.81 504 ASN A CA 1
ATOM 597 C C . ASN A 1 104 ? -43.309 5.637 -7.858 1.00 39.81 504 ASN A C 1
ATOM 598 O O . ASN A 1 104 ? -43.804 5.116 -6.857 1.00 41.53 504 ASN A O 1
ATOM 603 N N . LYS A 1 105 ? -41.994 5.771 -8.035 1.00 34.84 505 LYS A N 1
ATOM 604 C CA . LYS A 1 105 ? -41.051 5.185 -7.090 1.00 35.67 505 LYS A CA 1
ATOM 605 C C . LYS A 1 105 ? -41.139 5.836 -5.716 1.00 35.44 505 LYS A C 1
ATOM 606 O O . LYS A 1 105 ? -40.949 5.159 -4.701 1.00 32.16 505 LYS A O 1
ATOM 612 N N . SER A 1 106 ? -41.426 7.136 -5.660 1.00 36.56 506 SER A N 1
ATOM 613 C CA . SER A 1 106 ? -41.475 7.820 -4.373 1.00 37.90 506 SER A CA 1
ATOM 614 C C . SER A 1 106 ? -42.658 7.342 -3.538 1.00 36.44 506 SER A C 1
ATOM 615 O O . SER A 1 106 ? -42.521 7.092 -2.336 1.00 35.25 506 SER A O 1
ATOM 618 N N . GLU A 1 107 ? -43.830 7.201 -4.161 1.00 34.53 507 GLU A N 1
ATOM 619 C CA . GLU A 1 107 ? -44.986 6.677 -3.439 1.00 35.68 507 GLU A CA 1
ATOM 620 C C . GLU A 1 107 ? -44.747 5.240 -2.994 1.00 33.21 507 GLU A C 1
ATOM 621 O O . GLU A 1 107 ? -45.157 4.846 -1.896 1.00 29.93 507 GLU A O 1
ATOM 623 N N . MET A 1 108 ? -44.085 4.443 -3.836 1.00 31.47 508 MET A N 1
ATOM 624 C CA . MET A 1 108 ? -43.750 3.076 -3.457 1.00 31.54 508 MET A CA 1
ATOM 625 C C . MET A 1 108 ? -42.789 3.053 -2.277 1.00 29.72 508 MET A C 1
ATOM 626 O O . MET A 1 108 ? -42.980 2.296 -1.320 1.00 29.34 508 MET A O 1
ATOM 631 N N . LEU A 1 109 ? -41.737 3.871 -2.335 1.00 22.72 509 LEU A N 1
ATOM 632 C CA . LEU A 1 109 ? -40.713 3.814 -1.299 1.00 22.23 509 LEU A CA 1
ATOM 633 C C . LEU A 1 109 ? -41.237 4.323 0.033 1.00 22.83 509 LEU A C 1
ATOM 634 O O . LEU A 1 109 ? -40.819 3.834 1.087 1.00 24.41 509 LEU A O 1
ATOM 639 N N . LEU A 1 110 ? -42.155 5.288 0.007 1.00 23.41 510 LEU A N 1
ATOM 640 C CA . LEU A 1 110 ? -42.757 5.763 1.249 1.00 25.36 510 LEU A CA 1
ATOM 641 C C . LEU A 1 110 ? -43.638 4.688 1.874 1.00 27.23 510 LEU A C 1
ATOM 642 O O . LEU A 1 110 ? -43.663 4.528 3.100 1.00 27.33 510 LEU A O 1
ATOM 647 N N . LYS A 1 111 ? -44.377 3.949 1.044 1.00 27.28 511 LYS A N 1
ATOM 648 C CA . LYS A 1 111 ? -45.152 2.823 1.552 1.00 27.84 511 LYS A CA 1
ATOM 649 C C . LYS A 1 111 ? -44.234 1.745 2.110 1.00 26.88 511 LYS A C 1
ATOM 650 O O . LYS A 1 111 ? -44.524 1.148 3.154 1.00 27.94 511 LYS A O 1
ATOM 656 N N . LEU A 1 112 ? -43.114 1.492 1.431 1.00 26.53 512 LEU A N 1
ATOM 657 C CA . LEU A 1 112 ? -42.196 0.450 1.879 1.00 27.03 512 LEU A CA 1
ATOM 658 C C . LEU A 1 112 ? -41.510 0.836 3.184 1.00 27.80 512 LEU A C 1
ATOM 659 O O . LEU A 1 112 ? -41.282 -0.020 4.046 1.00 26.12 512 LEU A O 1
ATOM 664 N N . ALA A 1 113 ? -41.178 2.119 3.355 1.00 25.33 513 ALA A N 1
ATOM 665 C CA . ALA A 1 113 ? -40.565 2.547 4.609 1.00 25.71 513 ALA A CA 1
ATOM 666 C C . ALA A 1 113 ? -41.482 2.259 5.792 1.00 25.39 513 ALA A C 1
ATOM 667 O O . ALA A 1 113 ? -41.021 1.805 6.845 1.00 28.67 513 ALA A O 1
ATOM 669 N N . GLU A 1 114 ? -42.788 2.502 5.632 1.00 26.06 514 GLU A N 1
ATOM 670 C CA . GLU A 1 114 ? -43.729 2.222 6.712 1.00 29.77 514 GLU A CA 1
ATOM 671 C C . GLU A 1 114 ? -43.838 0.725 6.978 1.00 31.84 514 GLU A C 1
ATOM 672 O O . GLU A 1 114 ? -43.927 0.300 8.134 1.00 32.14 514 GLU A O 1
ATOM 674 N N . ILE A 1 115 ? -43.829 -0.088 5.918 1.00 31.94 515 ILE A N 1
ATOM 675 C CA . ILE A 1 115 ? -43.884 -1.539 6.081 1.00 32.22 515 ILE A CA 1
ATOM 676 C C . ILE A 1 115 ? -42.636 -2.039 6.801 1.00 31.53 515 ILE A C 1
ATOM 677 O O . ILE A 1 115 ? -42.702 -2.959 7.627 1.00 33.11 515 ILE A O 1
ATOM 682 N N . LEU A 1 116 ? -41.486 -1.426 6.519 1.00 26.40 516 LEU A N 1
ATOM 683 C CA . LEU A 1 116 ? -40.252 -1.842 7.179 1.00 30.41 516 LEU A CA 1
ATOM 684 C C . LEU A 1 116 ? -40.262 -1.471 8.658 1.00 33.26 516 LEU A C 1
ATOM 685 O O . LEU A 1 116 ? -39.862 -2.278 9.505 1.00 34.70 516 LEU A O 1
ATOM 690 N N . GLU A 1 117 ? -40.714 -0.258 8.988 1.00 32.06 517 GLU A N 1
ATOM 691 C CA . GLU A 1 117 ? -40.787 0.151 10.388 1.00 36.73 517 GLU A CA 1
ATOM 692 C C . GLU A 1 117 ? -41.747 -0.729 11.175 1.00 38.60 517 GLU A C 1
ATOM 693 O O . GLU A 1 117 ? -41.457 -1.111 12.315 1.00 41.60 517 GLU A O 1
ATOM 699 N N . SER A 1 118 ? -42.899 -1.060 10.589 1.00 37.79 518 SER A N 1
ATOM 700 C CA . SER A 1 118 ? -43.871 -1.887 11.293 1.00 41.98 518 SER A CA 1
ATOM 701 C C . SER A 1 118 ? -43.397 -3.322 11.470 1.00 41.38 518 SER A C 1
ATOM 702 O O . SER A 1 118 ? -43.976 -4.054 12.278 1.00 42.52 518 SER A O 1
ATOM 705 N N . ASP A 1 119 ? -42.375 -3.744 10.732 1.00 38.99 519 ASP A N 1
ATOM 706 C CA . ASP A 1 119 ? -41.745 -5.036 10.955 1.00 40.83 519 ASP A CA 1
ATOM 707 C C . ASP A 1 119 ? -40.564 -4.937 11.907 1.00 40.93 519 ASP A C 1
ATOM 708 O O . ASP A 1 119 ? -39.803 -5.901 12.036 1.00 41.10 519 ASP A O 1
ATOM 713 N N . ASN A 1 120 ? -40.391 -3.781 12.552 1.00 42.24 520 ASN A N 1
ATOM 714 C CA . ASN A 1 120 ? -39.378 -3.544 13.579 1.00 44.05 520 ASN A CA 1
ATOM 715 C C . ASN A 1 120 ? -37.960 -3.504 13.020 1.00 40.62 520 ASN A C 1
ATOM 716 O O . ASN A 1 120 ? -37.004 -3.852 13.716 1.00 40.35 520 ASN A O 1
ATOM 721 N N . LEU A 1 121 ? -37.797 -3.069 11.776 1.00 37.44 521 LEU A N 1
ATOM 722 C CA . LEU A 1 121 ? -36.473 -2.707 11.297 1.00 34.42 521 LEU A CA 1
ATOM 723 C C . LEU A 1 121 ? -36.146 -1.289 11.750 1.00 33.04 521 LEU A C 1
ATOM 724 O O . LEU A 1 121 ? -37.040 -0.478 11.999 1.00 37.51 521 LEU A O 1
ATOM 729 N N . GLN A 1 122 ? -34.856 -0.999 11.883 1.00 30.73 522 GLN A N 1
ATOM 730 C CA . GLN A 1 122 ? -34.406 0.204 12.567 1.00 33.93 522 GLN A CA 1
ATOM 731 C C . GLN A 1 122 ? -33.787 1.198 11.592 1.00 30.85 522 GLN A C 1
ATOM 732 O O . GLN A 1 122 ? -33.304 0.830 10.518 1.00 27.42 522 GLN A O 1
ATOM 738 N N . ASN A 1 123 ? -33.805 2.471 11.996 1.00 29.36 523 ASN A N 1
ATOM 739 C CA . ASN A 1 123 ? -33.196 3.567 11.239 1.00 30.84 523 ASN A CA 1
ATOM 740 C C . ASN A 1 123 ? -33.678 3.582 9.792 1.00 27.29 523 ASN A C 1
ATOM 741 O O . ASN A 1 123 ? -32.895 3.702 8.847 1.00 28.83 523 ASN A O 1
ATOM 746 N N . VAL A 1 124 ? -34.988 3.451 9.624 1.00 27.13 524 VAL A N 1
ATOM 747 C CA . VAL A 1 124 ? -35.587 3.434 8.295 1.00 27.80 524 VAL A CA 1
ATOM 748 C C . VAL A 1 124 ? -35.660 4.865 7.778 1.00 26.78 524 VAL A C 1
ATOM 749 O O . VAL A 1 124 ? -36.309 5.721 8.384 1.00 26.96 524 VAL A O 1
ATOM 753 N N . GLN A 1 125 ? -35.000 5.129 6.655 1.00 26.08 525 GLN A N 1
ATOM 754 C CA . GLN A 1 125 ? -34.966 6.463 6.073 1.00 27.13 525 GLN A CA 1
ATOM 755 C C . GLN A 1 125 ? -35.308 6.373 4.596 1.00 26.79 525 GLN A C 1
ATOM 756 O O . GLN A 1 125 ? -34.707 5.578 3.868 1.00 30.70 525 GLN A O 1
ATOM 762 N N . ALA A 1 126 ? -36.272 7.178 4.157 1.00 25.96 526 ALA A N 1
ATOM 763 C CA . ALA A 1 126 ? -36.682 7.223 2.760 1.00 25.86 526 ALA A CA 1
ATOM 764 C C . ALA A 1 126 ? -36.242 8.552 2.156 1.00 25.25 526 ALA A C 1
ATOM 765 O O . ALA A 1 126 ? -36.679 9.618 2.604 1.00 24.49 526 ALA A O 1
ATOM 767 N N . LEU A 1 127 ? -35.380 8.481 1.147 1.00 23.46 527 LEU A N 1
ATOM 768 C CA . LEU A 1 127 ? -34.922 9.642 0.384 1.00 22.13 527 LEU A CA 1
ATOM 769 C C . LEU A 1 127 ? -35.556 9.533 -0.999 1.00 24.50 527 LEU A C 1
ATOM 770 O O . LEU A 1 127 ? -35.002 8.909 -1.907 1.00 26.69 527 LEU A O 1
ATOM 775 N N . THR A 1 128 ? -36.731 10.134 -1.149 1.00 22.74 528 THR A N 1
ATOM 776 C CA . THR A 1 128 ? -37.511 10.022 -2.372 1.00 26.15 528 THR A CA 1
ATOM 777 C C . THR A 1 128 ? -37.333 11.214 -3.298 1.00 30.84 528 THR A C 1
ATOM 778 O O . THR A 1 128 ? -37.897 11.215 -4.396 1.00 32.48 528 THR A O 1
ATOM 782 N N . ARG A 1 129 ? -36.563 12.222 -2.887 1.00 30.11 529 ARG A N 1
ATOM 783 C CA . ARG A 1 129 ? -36.282 13.386 -3.715 1.00 31.15 529 ARG A CA 1
ATOM 784 C C . ARG A 1 129 ? -34.862 13.370 -4.271 1.00 31.95 529 ARG A C 1
ATOM 785 O O . ARG A 1 129 ? -34.489 14.284 -5.014 1.00 33.25 529 ARG A O 1
ATOM 793 N N . ALA A 1 130 ? -34.064 12.365 -3.922 1.00 28.17 530 ALA A N 1
ATOM 794 C CA . ALA A 1 130 ? -32.745 12.193 -4.507 1.00 27.61 530 ALA A CA 1
ATOM 795 C C . ALA A 1 130 ? -32.864 11.756 -5.967 1.00 27.98 530 ALA A C 1
ATOM 796 O O . ALA A 1 130 ? -33.927 11.332 -6.434 1.00 26.49 530 ALA A O 1
ATOM 798 N N . ARG A 1 131 ? -31.748 11.869 -6.692 1.00 28.93 531 ARG A N 1
ATOM 799 C CA . ARG A 1 131 ? -31.740 11.499 -8.105 1.00 32.84 531 ARG A CA 1
ATOM 800 C C . ARG A 1 131 ? -32.182 10.054 -8.295 1.00 29.08 531 ARG A C 1
ATOM 801 O O . ARG A 1 131 ? -33.000 9.751 -9.172 1.00 29.87 531 ARG A O 1
ATOM 809 N N . VAL A 1 132 ? -31.642 9.146 -7.489 1.00 25.19 532 VAL A N 1
ATOM 810 C CA . VAL A 1 132 ? -32.130 7.771 -7.447 1.00 24.70 532 VAL A CA 1
ATOM 811 C C . VAL A 1 132 ? -32.807 7.591 -6.094 1.00 25.68 532 VAL A C 1
ATOM 812 O O . VAL A 1 132 ? -32.120 7.482 -5.066 1.00 23.69 532 VAL A O 1
ATOM 816 N N . PRO A 1 133 ? -34.137 7.610 -6.042 1.00 26.13 533 PRO A N 1
ATOM 817 C CA . PRO A 1 133 ? -34.828 7.461 -4.758 1.00 25.15 533 PRO A CA 1
ATOM 818 C C . PRO A 1 133 ? -34.445 6.151 -4.091 1.00 23.40 533 PRO A C 1
ATOM 819 O O . PRO A 1 133 ? -34.183 5.148 -4.755 1.00 20.29 533 PRO A O 1
ATOM 823 N N . ILE A 1 134 ? -34.399 6.167 -2.760 1.00 20.87 534 ILE A N 1
ATOM 824 C CA . ILE A 1 134 ? -33.811 5.061 -2.017 1.00 19.63 534 ILE A CA 1
ATOM 825 C C . ILE A 1 134 ? -34.417 5.034 -0.623 1.00 24.08 534 ILE A C 1
ATOM 826 O O . ILE A 1 134 ? -34.742 6.080 -0.053 1.00 22.49 534 ILE A O 1
ATOM 831 N N . VAL A 1 135 ? -34.568 3.829 -0.071 1.00 20.63 535 VAL A N 1
ATOM 832 C CA . VAL A 1 135 ? -34.900 3.659 1.338 1.00 23.09 535 VAL A CA 1
ATOM 833 C C . VAL A 1 135 ? -33.787 2.854 1.998 1.00 24.80 535 VAL A C 1
ATOM 834 O O . VAL A 1 135 ? -33.272 1.890 1.419 1.00 24.21 535 VAL A O 1
ATOM 838 N N . LYS A 1 136 ? -33.388 3.280 3.195 1.00 23.28 536 LYS A N 1
ATOM 839 C CA . LYS A 1 136 ? -32.317 2.646 3.949 1.00 26.75 536 LYS A CA 1
ATOM 840 C C . LYS A 1 136 ? -32.868 2.059 5.239 1.00 25.31 536 LYS A C 1
ATOM 841 O O . LYS A 1 136 ? -33.846 2.561 5.795 1.00 25.71 536 LYS A O 1
ATOM 847 N N . LEU A 1 137 ? -32.215 1.005 5.725 1.00 24.17 537 LEU A N 1
ATOM 848 C CA . LEU A 1 137 ? -32.674 0.338 6.933 1.00 25.25 537 LEU A CA 1
ATOM 849 C C . LEU A 1 137 ? -31.511 -0.420 7.559 1.00 26.72 537 LEU A C 1
ATOM 850 O O . LEU A 1 137 ? -30.501 -0.699 6.908 1.00 25.17 537 LEU A O 1
ATOM 855 N N . MET A 1 138 ? -31.674 -0.747 8.840 1.00 27.55 538 MET A N 1
ATOM 856 C CA . MET A 1 138 ? -30.741 -1.597 9.566 1.00 28.46 538 MET A CA 1
ATOM 857 C C . MET A 1 138 ? -31.541 -2.690 10.251 1.00 27.24 538 MET A C 1
ATOM 858 O O . MET A 1 138 ? -32.581 -2.410 10.857 1.00 27.17 538 MET A O 1
ATOM 863 N N . ASP A 1 139 ? -31.070 -3.934 10.137 1.00 28.61 539 ASP A N 1
ATOM 864 C CA . ASP A 1 139 ? -31.750 -5.065 10.752 1.00 30.24 539 ASP A CA 1
ATOM 865 C C . ASP A 1 139 ? -31.069 -5.413 12.065 1.00 32.67 539 ASP A C 1
ATOM 866 O O . ASP A 1 139 ? -29.937 -5.920 12.046 1.00 33.23 539 ASP A O 1
ATOM 871 N N . PRO A 1 140 ? -31.709 -5.191 13.214 1.00 33.68 540 PRO A N 1
ATOM 872 C CA . PRO A 1 140 ? -31.081 -5.575 14.489 1.00 36.85 540 PRO A CA 1
ATOM 873 C C . PRO A 1 140 ? -30.917 -7.076 14.668 1.00 39.34 540 PRO A C 1
ATOM 874 O O . PRO A 1 140 ? -30.111 -7.493 15.509 1.00 41.62 540 PRO A O 1
ATOM 878 N N . VAL A 1 141 ? -31.650 -7.899 13.919 1.00 36.99 541 VAL A N 1
ATOM 879 C CA . VAL A 1 141 ? -31.552 -9.346 14.087 1.00 34.65 541 VAL A CA 1
ATOM 880 C C . VAL A 1 141 ? -30.259 -9.874 13.478 1.00 35.80 541 VAL A C 1
ATOM 881 O O . VAL A 1 141 ? -29.469 -10.545 14.152 1.00 37.70 541 VAL A O 1
ATOM 885 N N . THR A 1 142 ? -30.023 -9.586 12.198 1.00 31.61 542 THR A N 1
ATOM 886 C CA . THR A 1 142 ? -28.799 -10.009 11.529 1.00 32.74 542 THR A CA 1
ATOM 887 C C . THR A 1 142 ? -27.667 -9.000 11.653 1.00 35.33 542 THR A C 1
ATOM 888 O O . THR A 1 142 ? -26.527 -9.327 11.300 1.00 36.24 542 THR A O 1
ATOM 892 N N . GLY A 1 143 ? -27.943 -7.788 12.134 1.00 32.40 543 GLY A N 1
ATOM 893 C CA . GLY A 1 143 ? -26.936 -6.748 12.144 1.00 33.56 543 GLY A CA 1
ATOM 894 C C . GLY A 1 143 ? -26.587 -6.173 10.788 1.00 33.08 543 GLY A C 1
ATOM 895 O O . GLY A 1 143 ? -25.682 -5.336 10.707 1.00 34.77 543 GLY A O 1
ATOM 896 N N . ILE A 1 144 ? -27.276 -6.582 9.721 1.00 32.05 544 ILE A N 1
ATOM 897 C CA . ILE A 1 144 ? -26.969 -6.126 8.369 1.00 30.66 544 ILE A CA 1
ATOM 898 C C . ILE A 1 144 ? -27.796 -4.889 8.046 1.00 29.29 544 ILE A C 1
ATOM 899 O O . ILE A 1 144 ? -28.988 -4.817 8.366 1.00 29.38 544 ILE A O 1
ATOM 904 N N . SER A 1 145 ? -27.169 -3.914 7.394 1.00 29.81 545 SER A N 1
ATOM 905 C CA . SER A 1 145 ? -27.875 -2.750 6.880 1.00 28.56 545 SER A CA 1
ATOM 906 C C . SER A 1 145 ? -28.083 -2.879 5.377 1.00 26.17 545 SER A C 1
ATOM 907 O O . SER A 1 145 ? -27.303 -3.526 4.673 1.00 25.56 545 SER A O 1
ATOM 910 N N . CYS A 1 146 ? -29.138 -2.233 4.891 1.00 24.08 546 CYS A N 1
ATOM 911 C CA . CYS A 1 146 ? -29.624 -2.465 3.543 1.00 25.10 546 CYS A CA 1
ATOM 912 C C . CYS A 1 146 ? -30.164 -1.168 2.951 1.00 26.68 546 CYS A C 1
ATOM 913 O O . CYS A 1 146 ? -30.683 -0.305 3.665 1.00 24.41 546 CYS A O 1
ATOM 916 N N . ALA A 1 147 ? -30.033 -1.040 1.633 1.00 23.39 547 ALA A N 1
ATOM 917 C CA . ALA A 1 147 ? -30.645 0.052 0.891 1.00 23.40 547 ALA A CA 1
ATOM 918 C C . ALA A 1 147 ? -31.416 -0.535 -0.281 1.00 24.49 547 ALA A C 1
ATOM 919 O O . ALA A 1 147 ? -30.935 -1.460 -0.943 1.00 23.15 547 ALA A O 1
ATOM 921 N N . ILE A 1 148 ? -32.610 0.001 -0.531 1.00 22.05 548 ILE A N 1
ATOM 922 C CA . ILE A 1 148 ? -33.526 -0.529 -1.535 1.00 20.34 548 ILE A CA 1
ATOM 923 C C . ILE A 1 148 ? -33.861 0.575 -2.531 1.00 21.07 548 ILE A C 1
ATOM 924 O O . ILE A 1 148 ? -34.252 1.679 -2.136 1.00 20.62 548 ILE A O 1
ATOM 929 N N . CYS A 1 149 ? -33.717 0.268 -3.817 1.00 21.53 549 CYS A N 1
ATOM 930 C CA . CYS A 1 149 ? -34.113 1.144 -4.910 1.00 22.11 549 CYS A CA 1
ATOM 931 C C . CYS A 1 149 ? -35.144 0.429 -5.774 1.00 24.13 549 CYS A C 1
ATOM 932 O O . CYS A 1 149 ? -35.240 -0.799 -5.757 1.00 23.12 549 CYS A O 1
ATOM 935 N N . ILE A 1 150 ? -35.916 1.205 -6.537 1.00 23.83 550 ILE A N 1
ATOM 936 C CA . ILE A 1 150 ? -36.992 0.680 -7.375 1.00 23.73 550 ILE A CA 1
ATOM 937 C C . ILE A 1 150 ? -36.543 0.699 -8.830 1.00 23.52 550 ILE A C 1
ATOM 938 O O . ILE A 1 150 ? -36.237 1.763 -9.381 1.00 24.02 550 ILE A O 1
ATOM 943 N N . ASN A 1 151 ? -36.516 -0.478 -9.452 1.00 25.17 551 ASN A N 1
ATOM 944 C CA . ASN A 1 151 ? -36.355 -0.614 -10.901 1.00 27.45 551 ASN A CA 1
ATOM 945 C C . ASN A 1 151 ? -35.042 -0.030 -11.426 1.00 27.57 551 ASN A C 1
ATOM 946 O O . ASN A 1 151 ? -34.978 0.419 -12.570 1.00 32.10 551 ASN A O 1
ATOM 951 N N . ASN A 1 152 ? -33.968 -0.022 -10.637 1.00 29.22 552 ASN A N 1
ATOM 952 C CA . ASN A 1 152 ? -32.662 0.312 -11.214 1.00 29.79 552 ASN A CA 1
ATOM 953 C C . ASN A 1 152 ? -31.946 -0.976 -11.632 1.00 27.07 552 ASN A C 1
ATOM 954 O O . ASN A 1 152 ? -30.906 -1.374 -11.108 1.00 27.47 552 ASN A O 1
ATOM 959 N N . VAL A 1 153 ? -32.560 -1.630 -12.621 1.00 24.82 553 VAL A N 1
ATOM 960 C CA . VAL A 1 153 ? -32.109 -2.937 -13.091 1.00 25.17 553 VAL A CA 1
ATOM 961 C C . VAL A 1 153 ? -30.744 -2.836 -13.762 1.00 23.35 553 VAL A C 1
ATOM 962 O O . VAL A 1 153 ? -29.969 -3.801 -13.761 1.00 22.04 553 VAL A O 1
ATOM 966 N N . LEU A 1 154 ? -30.421 -1.673 -14.329 1.00 25.04 554 LEU A N 1
ATOM 967 C CA . LEU A 1 154 ? -29.101 -1.469 -14.919 1.00 26.95 554 LEU A CA 1
ATOM 968 C C . LEU A 1 154 ? -27.996 -1.735 -13.902 1.00 26.27 554 LEU A C 1
ATOM 969 O O . LEU A 1 154 ? -26.928 -2.251 -14.251 1.00 25.43 554 LEU A O 1
ATOM 974 N N . ALA A 1 155 ? -28.243 -1.402 -12.633 1.00 24.87 555 ALA A N 1
ATOM 975 C CA . ALA A 1 155 ? -27.257 -1.654 -11.590 1.00 24.68 555 ALA A CA 1
ATOM 976 C C . ALA A 1 155 ? -27.022 -3.144 -11.380 1.00 25.06 555 ALA A C 1
ATOM 977 O O . ALA A 1 155 ? -25.909 -3.551 -11.024 1.00 23.42 555 ALA A O 1
ATOM 979 N N . VAL A 1 156 ? -28.054 -3.970 -11.577 1.00 21.74 556 VAL A N 1
ATOM 980 C CA . VAL A 1 156 ? -27.859 -5.413 -11.486 1.00 22.86 556 VAL A CA 1
ATOM 981 C C . VAL A 1 156 ? -26.957 -5.892 -12.614 1.00 22.32 556 VAL A C 1
ATOM 982 O O . VAL A 1 156 ? -26.143 -6.806 -12.433 1.00 22.73 556 VAL A O 1
ATOM 986 N N . VAL A 1 157 ? -27.067 -5.265 -13.788 1.00 21.63 557 VAL A N 1
ATOM 987 C CA . VAL A 1 157 ? -26.279 -5.695 -14.939 1.00 23.16 557 VAL A CA 1
ATOM 988 C C . VAL A 1 157 ? -24.821 -5.271 -14.796 1.00 21.54 557 VAL A C 1
ATOM 989 O O . VAL A 1 157 ? -23.909 -6.051 -15.090 1.00 19.94 557 VAL A O 1
ATOM 993 N N . ASN A 1 158 ? -24.566 -4.031 -14.369 1.00 20.85 558 ASN A N 1
ATOM 994 C CA . ASN A 1 158 ? -23.168 -3.644 -14.194 1.00 23.15 558 ASN A CA 1
ATOM 995 C C . ASN A 1 158 ? -22.536 -4.350 -12.997 1.00 22.88 558 ASN A C 1
ATOM 996 O O . ASN A 1 158 ? -21.313 -4.516 -12.965 1.00 21.24 558 ASN A O 1
ATOM 1001 N N . THR A 1 159 ? -23.343 -4.807 -12.040 1.00 22.27 559 THR A N 1
ATOM 1002 C CA . THR A 1 159 ? -22.821 -5.669 -10.983 1.00 20.58 559 THR A CA 1
ATOM 1003 C C . THR A 1 159 ? -22.308 -6.986 -11.560 1.00 20.98 559 THR A C 1
ATOM 1004 O O . THR A 1 159 ? -21.243 -7.476 -11.166 1.00 19.03 559 THR A O 1
ATOM 1008 N N . LYS A 1 160 ? -23.045 -7.564 -12.508 1.00 19.17 560 LYS A N 1
ATOM 1009 C CA . LYS A 1 160 ? -22.590 -8.793 -13.152 1.00 20.99 560 LYS A CA 1
ATOM 1010 C C . LYS A 1 160 ? -21.315 -8.553 -13.949 1.00 20.48 560 LYS A C 1
ATOM 1011 O O . LYS A 1 160 ? -20.401 -9.383 -13.930 1.00 19.93 560 LYS A O 1
ATOM 1017 N N . LEU A 1 161 ? -21.236 -7.419 -14.650 1.00 21.63 561 LEU A N 1
ATOM 1018 C CA . LEU A 1 161 ? -20.027 -7.090 -15.398 1.00 22.42 561 LEU A CA 1
ATOM 1019 C C . LEU A 1 161 ? -18.817 -7.022 -14.478 1.00 21.22 561 LEU A C 1
ATOM 1020 O O . LEU A 1 161 ? -17.758 -7.584 -14.781 1.00 20.96 561 LEU A O 1
ATOM 1025 N N . LEU A 1 162 ? -18.954 -6.321 -13.347 1.00 19.62 562 LEU A N 1
ATOM 1026 C CA . LEU A 1 162 ? -17.840 -6.231 -12.407 1.00 20.56 562 LEU A CA 1
ATOM 1027 C C . LEU A 1 162 ? -17.513 -7.597 -11.824 1.00 20.45 562 LEU A C 1
ATOM 1028 O O . LEU A 1 162 ? -16.337 -7.957 -11.695 1.00 19.55 562 LEU A O 1
ATOM 1033 N N . ARG A 1 163 ? -18.541 -8.377 -11.481 1.00 21.39 563 ARG A N 1
ATOM 1034 C CA . ARG A 1 163 ? -18.303 -9.722 -10.970 1.00 21.40 563 ARG A CA 1
ATOM 1035 C C . ARG A 1 163 ? -17.568 -10.574 -11.996 1.00 21.53 563 ARG A C 1
ATOM 1036 O O . ARG A 1 163 ? -16.671 -11.350 -11.642 1.00 21.40 563 ARG A O 1
ATOM 1044 N N . ASP A 1 164 ? -17.918 -10.428 -13.278 1.00 21.08 564 ASP A N 1
ATOM 1045 C CA . ASP A 1 164 ? -17.245 -11.209 -14.312 1.00 21.44 564 ASP A CA 1
ATOM 1046 C C . ASP A 1 164 ? -15.795 -10.771 -14.473 1.00 19.23 564 ASP A C 1
ATOM 1047 O O . ASP A 1 164 ? -14.901 -11.613 -14.611 1.00 20.35 564 ASP A O 1
ATOM 1052 N N . TYR A 1 165 ? -15.536 -9.460 -14.441 1.00 20.70 565 TYR A N 1
ATOM 1053 C CA . TYR A 1 165 ? -14.154 -8.989 -14.499 1.00 21.17 565 TYR A CA 1
ATOM 1054 C C . TYR A 1 165 ? -13.338 -9.553 -13.344 1.00 23.66 565 TYR A C 1
ATOM 1055 O O . TYR A 1 165 ? -12.178 -9.941 -13.523 1.00 22.76 565 TYR A O 1
ATOM 1064 N N . ALA A 1 166 ? -13.937 -9.624 -12.153 1.00 19.14 566 ALA A N 1
ATOM 1065 C CA . ALA A 1 166 ? -13.213 -10.089 -10.976 1.00 18.44 566 ALA A CA 1
ATOM 1066 C C . ALA A 1 166 ? -12.798 -11.552 -11.078 1.00 21.71 566 ALA A C 1
ATOM 1067 O O . ALA A 1 166 ? -11.869 -11.968 -10.379 1.00 23.01 566 ALA A O 1
ATOM 1069 N N . GLN A 1 167 ? -13.457 -12.345 -11.925 1.00 20.30 567 GLN A N 1
ATOM 1070 C CA . GLN A 1 167 ? -13.054 -13.739 -12.091 1.00 23.69 567 GLN A CA 1
ATOM 1071 C C . GLN A 1 167 ? -11.821 -13.902 -12.968 1.00 25.82 567 GLN A C 1
ATOM 1072 O O . GLN A 1 167 ? -11.249 -14.999 -13.009 1.00 26.08 567 GLN A O 1
ATOM 1078 N N . ILE A 1 168 ? -11.391 -12.848 -13.656 1.00 22.72 568 ILE A N 1
ATOM 1079 C CA . ILE A 1 168 ? -10.347 -12.995 -14.664 1.00 23.20 568 ILE A CA 1
ATOM 1080 C C . ILE A 1 168 ? -8.962 -13.024 -14.027 1.00 22.95 568 ILE A C 1
ATOM 1081 O O . ILE A 1 168 ? -8.102 -13.815 -14.428 1.00 22.70 568 ILE A O 1
ATOM 1086 N N . ASP A 1 169 ? -8.723 -12.180 -13.024 1.00 22.51 569 ASP A N 1
ATOM 1087 C CA . ASP A 1 169 ? -7.401 -12.099 -12.416 1.00 21.36 569 ASP A CA 1
ATOM 1088 C C . ASP A 1 169 ? -7.546 -11.571 -10.998 1.00 20.78 569 ASP A C 1
ATOM 1089 O O . ASP A 1 169 ? -8.178 -10.531 -10.785 1.00 22.25 569 ASP A O 1
ATOM 1094 N N . VAL A 1 170 ? -6.945 -12.280 -10.038 1.00 22.30 570 VAL A N 1
ATOM 1095 C CA . VAL A 1 170 ? -7.090 -11.930 -8.629 1.00 23.82 570 VAL A CA 1
ATOM 1096 C C . VAL A 1 170 ? -6.554 -10.538 -8.322 1.00 21.16 570 VAL A C 1
ATOM 1097 O O . VAL A 1 170 ? -6.963 -9.922 -7.331 1.00 20.40 570 VAL A O 1
ATOM 1101 N N . ARG A 1 171 ? -5.656 -10.013 -9.158 1.00 20.22 571 ARG A N 1
ATOM 1102 C CA . ARG A 1 171 ? -5.091 -8.692 -8.902 1.00 19.42 571 ARG A CA 1
ATOM 1103 C C . ARG A 1 171 ? -6.126 -7.574 -9.020 1.00 20.88 571 ARG A C 1
ATOM 1104 O O . ARG A 1 171 ? -5.899 -6.482 -8.486 1.00 18.38 571 ARG A O 1
ATOM 1112 N N . LEU A 1 172 ? -7.259 -7.814 -9.684 1.00 20.72 572 LEU A N 1
ATOM 1113 C CA . LEU A 1 172 ? -8.307 -6.795 -9.731 1.00 17.71 572 LEU A CA 1
ATOM 1114 C C . LEU A 1 172 ? -8.926 -6.577 -8.354 1.00 18.93 572 LEU A C 1
ATOM 1115 O O . LEU A 1 172 ? -9.028 -5.438 -7.876 1.00 17.72 572 LEU A O 1
ATOM 1120 N N . ARG A 1 173 ? -9.347 -7.657 -7.699 1.00 19.31 573 ARG A N 1
ATOM 1121 C CA . ARG A 1 173 ? -9.887 -7.533 -6.349 1.00 19.65 573 ARG A CA 1
ATOM 1122 C C . ARG A 1 173 ? -8.834 -7.007 -5.383 1.00 18.08 573 ARG A C 1
ATOM 1123 O O . ARG A 1 173 ? -9.136 -6.176 -4.520 1.00 18.85 573 ARG A O 1
ATOM 1131 N N . GLN A 1 174 ? -7.586 -7.464 -5.523 1.00 19.10 574 GLN A N 1
ATOM 1132 C CA . GLN A 1 174 ? -6.514 -6.971 -4.659 1.00 19.01 574 GLN A CA 1
ATOM 1133 C C . GLN A 1 174 ? -6.345 -5.460 -4.797 1.00 19.45 574 GLN A C 1
ATOM 1134 O O . GLN A 1 174 ? -6.359 -4.727 -3.801 1.00 19.20 574 GLN A O 1
ATOM 1140 N N . LEU A 1 175 ? -6.189 -4.974 -6.029 1.00 19.85 575 LEU A N 1
ATOM 1141 C CA . LEU A 1 175 ? -6.011 -3.537 -6.234 1.00 17.72 575 LEU A CA 1
ATOM 1142 C C . LEU A 1 175 ? -7.240 -2.762 -5.774 1.00 18.47 575 LEU A C 1
ATOM 1143 O O . LEU A 1 175 ? -7.124 -1.744 -5.080 1.00 19.49 575 LEU A O 1
ATOM 1148 N N . ALA A 1 176 ? -8.434 -3.237 -6.148 1.00 18.60 576 ALA A N 1
ATOM 1149 C CA . ALA A 1 176 ? -9.662 -2.533 -5.782 1.00 19.00 576 ALA A CA 1
ATOM 1150 C C . ALA A 1 176 ? -9.842 -2.479 -4.272 1.00 18.35 576 ALA A C 1
ATOM 1151 O O . ALA A 1 176 ? -10.322 -1.474 -3.733 1.00 17.50 576 ALA A O 1
ATOM 1153 N N . PHE A 1 177 ? -9.473 -3.551 -3.569 1.00 18.48 577 PHE A N 1
ATOM 1154 C CA . PHE A 1 177 ? -9.576 -3.532 -2.112 1.00 22.26 577 PHE A CA 1
ATOM 1155 C C . PHE A 1 177 ? -8.653 -2.478 -1.512 1.00 21.03 577 PHE A C 1
ATOM 1156 O O . PHE A 1 177 ? -9.048 -1.741 -0.599 1.00 19.79 577 PHE A O 1
ATOM 1164 N N . ILE A 1 178 ? -7.413 -2.397 -2.000 1.00 18.43 578 ILE A N 1
ATOM 1165 C CA . ILE A 1 178 ? -6.485 -1.399 -1.468 1.00 18.30 578 ILE A CA 1
ATOM 1166 C C . ILE A 1 178 ? -7.008 0.005 -1.742 1.00 18.91 578 ILE A C 1
ATOM 1167 O O . ILE A 1 178 ? -6.985 0.878 -0.864 1.00 18.56 578 ILE A O 1
ATOM 1172 N N . VAL A 1 179 ? -7.492 0.239 -2.965 1.00 18.70 579 VAL A N 1
ATOM 1173 C CA . VAL A 1 179 ? -7.940 1.576 -3.351 1.00 18.65 579 VAL A CA 1
ATOM 1174 C C . VAL A 1 179 ? -9.192 1.971 -2.566 1.00 19.74 579 VAL A C 1
ATOM 1175 O O . VAL A 1 179 ? -9.291 3.091 -2.051 1.00 16.98 579 VAL A O 1
ATOM 1179 N N . LYS A 1 180 ? -10.162 1.053 -2.451 1.00 18.74 580 LYS A N 1
ATOM 1180 C CA . LYS A 1 180 ? -11.372 1.347 -1.679 1.00 21.23 580 LYS A CA 1
ATOM 1181 C C . LYS A 1 180 ? -11.050 1.565 -0.203 1.00 20.81 580 LYS A C 1
ATOM 1182 O O . LYS A 1 180 ? -11.612 2.461 0.441 1.00 18.74 580 LYS A O 1
ATOM 1188 N N . HIS A 1 181 ? -10.166 0.740 0.362 1.00 19.44 581 HIS A N 1
ATOM 1189 C CA . HIS A 1 181 ? -9.776 0.940 1.753 1.00 21.45 581 HIS A CA 1
ATOM 1190 C C . HIS A 1 181 ? -9.055 2.269 1.922 1.00 21.35 581 HIS A C 1
ATOM 1191 O O . HIS A 1 181 ? -9.292 2.996 2.897 1.00 21.17 581 HIS A O 1
ATOM 1198 N N . TRP A 1 182 ? -8.172 2.599 0.976 1.00 20.42 582 TRP A N 1
ATOM 1199 C CA . TRP A 1 182 ? -7.501 3.894 0.992 1.00 18.69 582 TRP A CA 1
ATOM 1200 C C . TRP A 1 182 ? -8.512 5.030 0.951 1.00 20.65 582 TRP A C 1
ATOM 1201 O O . TRP A 1 182 ? -8.424 5.977 1.740 1.00 20.00 582 TRP A O 1
ATOM 1212 N N . ALA A 1 183 ? -9.485 4.952 0.032 1.00 19.32 583 ALA A N 1
ATOM 1213 C CA . ALA A 1 183 ? -10.440 6.047 -0.114 1.00 18.03 583 ALA A CA 1
ATOM 1214 C C . ALA A 1 183 ? -11.248 6.245 1.160 1.00 19.39 583 ALA A C 1
ATOM 1215 O O . ALA A 1 183 ? -11.521 7.383 1.564 1.00 23.45 583 ALA A O 1
ATOM 1217 N N . LYS A 1 184 ? -11.639 5.147 1.807 1.00 21.41 584 LYS A N 1
ATOM 1218 C CA . LYS A 1 184 ? -12.338 5.262 3.082 1.00 24.12 584 LYS A CA 1
ATOM 1219 C C . LYS A 1 184 ? -11.435 5.867 4.146 1.00 26.07 584 LYS A C 1
ATOM 1220 O O . LYS A 1 184 ? -11.854 6.769 4.883 1.00 25.27 584 LYS A O 1
ATOM 1222 N N . SER A 1 185 ? -10.192 5.385 4.238 1.00 24.41 585 SER A N 1
ATOM 1223 C CA . SER A 1 185 ? -9.274 5.884 5.258 1.00 25.92 585 SER A CA 1
ATOM 1224 C C . SER A 1 185 ? -8.983 7.368 5.081 1.00 27.58 585 SER A C 1
ATOM 1225 O O . SER A 1 185 ? -8.805 8.086 6.070 1.00 27.80 585 SER A O 1
ATOM 1228 N N . ARG A 1 186 ? -8.917 7.845 3.840 1.00 23.40 586 ARG A N 1
ATOM 1229 C CA . ARG A 1 186 ? -8.580 9.235 3.569 1.00 22.94 586 ARG A CA 1
ATOM 1230 C C . ARG A 1 186 ? -9.809 10.109 3.339 1.00 26.15 586 ARG A C 1
ATOM 1231 O O . ARG A 1 186 ? -9.661 11.259 2.916 1.00 27.43 586 ARG A O 1
ATOM 1239 N N . ARG A 1 187 ? -11.011 9.579 3.583 1.00 26.65 587 ARG A N 1
ATOM 1240 C CA . ARG A 1 187 ? -12.259 10.350 3.532 1.00 28.87 587 ARG A CA 1
ATOM 1241 C C . ARG A 1 187 ? -12.499 10.962 2.152 1.00 27.39 587 ARG A C 1
ATOM 1242 O O . ARG A 1 187 ? -12.801 12.149 2.018 1.00 32.04 587 ARG A O 1
ATOM 1244 N N . VAL A 1 188 ? -12.362 10.138 1.113 1.00 22.77 588 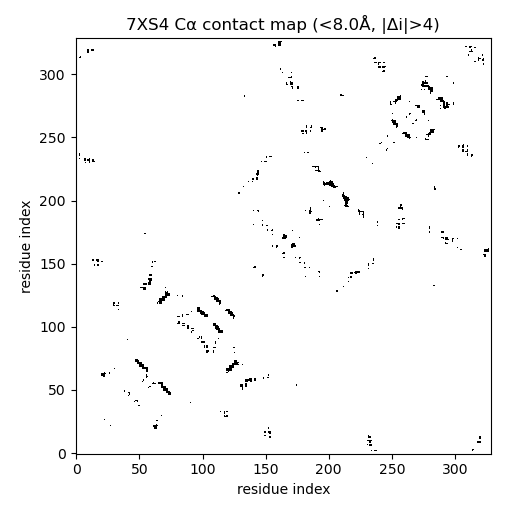VAL A N 1
ATOM 1245 C CA . VAL A 1 188 ? -12.688 10.580 -0.239 1.00 23.66 588 VAL A CA 1
ATOM 1246 C C . VAL A 1 188 ? -13.569 9.536 -0.917 1.00 22.31 588 VAL A C 1
ATOM 1247 O O . VAL A 1 188 ? -13.436 9.281 -2.118 1.00 24.10 588 VAL A O 1
ATOM 1251 N N . ASN A 1 189 ? -14.506 8.958 -0.168 1.00 22.23 589 ASN A N 1
ATOM 1252 C CA . ASN A 1 189 ? -15.348 7.862 -0.651 1.00 24.48 589 ASN A CA 1
ATOM 1253 C C . ASN A 1 189 ? -16.828 8.133 -0.368 1.00 26.59 589 ASN A C 1
ATOM 1254 O O . ASN A 1 189 ? -17.584 7.229 0.000 1.00 24.93 589 ASN A O 1
ATOM 1259 N N . GLU A 1 190 ? -17.285 9.375 -0.553 1.00 25.30 590 GLU A N 1
ATOM 1260 C CA . GLU A 1 190 ? -18.679 9.708 -0.252 1.00 24.96 590 GLU A CA 1
ATOM 1261 C C . GLU A 1 190 ? -19.201 10.716 -1.268 1.00 23.83 590 GLU A C 1
ATOM 1262 O O . GLU A 1 190 ? -18.828 11.890 -1.215 1.00 24.97 590 GLU A O 1
ATOM 1268 N N . THR A 1 191 ? -20.091 10.267 -2.163 1.00 24.39 591 THR A N 1
ATOM 1269 C CA . THR A 1 191 ? -20.615 11.149 -3.206 1.00 24.71 591 THR A CA 1
ATOM 1270 C C . THR A 1 191 ? -21.383 12.327 -2.618 1.00 26.12 591 THR A C 1
ATOM 1271 O O . THR A 1 191 ? -21.396 13.416 -3.206 1.00 24.01 591 THR A O 1
ATOM 1275 N N . TYR A 1 192 ? -22.026 12.128 -1.466 1.00 24.76 592 TYR A N 1
ATOM 1276 C CA . TYR A 1 192 ? -22.736 13.209 -0.790 1.00 27.84 592 TYR A CA 1
ATOM 1277 C C . TYR A 1 192 ? -21.800 14.335 -0.380 1.00 31.06 592 TYR A C 1
ATOM 1278 O O . TYR A 1 192 ? -22.259 15.469 -0.195 1.00 30.40 592 TYR A O 1
ATOM 1287 N N . GLN A 1 193 ? -20.504 14.053 -0.233 1.00 27.83 593 GLN A N 1
ATOM 1288 C CA . GLN A 1 193 ? -19.512 15.071 0.090 1.00 27.75 593 GLN A CA 1
ATOM 1289 C C . GLN A 1 193 ? -18.656 15.446 -1.118 1.00 24.85 593 GLN A C 1
ATOM 1290 O O . GLN A 1 193 ? -17.629 16.112 -0.970 1.00 24.03 593 GLN A O 1
ATOM 1296 N N . GLY A 1 194 ? -19.063 15.037 -2.312 1.00 23.50 594 GLY A N 1
ATOM 1297 C CA . GLY A 1 194 ? -18.357 15.420 -3.514 1.00 22.96 594 GLY A CA 1
ATOM 1298 C C . GLY A 1 194 ? -17.189 14.539 -3.899 1.00 23.67 594 GLY A C 1
ATOM 1299 O O . GLY A 1 194 ? -16.383 14.944 -4.742 1.00 22.33 594 GLY A O 1
ATOM 1300 N N . THR A 1 195 ? -17.059 13.352 -3.319 1.00 24.93 595 THR A N 1
ATOM 1301 C CA . THR A 1 195 ? -15.992 12.442 -3.727 1.00 22.82 595 THR A CA 1
ATOM 1302 C C . THR A 1 195 ? -16.619 11.182 -4.336 1.00 23.39 595 THR A C 1
ATOM 1303 O O . THR A 1 195 ? -17.821 11.131 -4.601 1.00 22.37 595 THR A O 1
ATOM 1307 N N . LEU A 1 196 ? -15.798 10.165 -4.585 1.00 21.44 596 LEU A N 1
ATOM 1308 C CA . LEU A 1 196 ? -16.162 9.113 -5.529 1.00 18.85 596 LEU A CA 1
ATOM 1309 C C . LEU A 1 196 ? -16.768 7.890 -4.846 1.00 20.09 596 LEU A C 1
ATOM 1310 O O . LEU A 1 196 ? -16.361 7.496 -3.750 1.00 22.42 596 LEU A O 1
ATOM 1315 N N . SER A 1 197 ? -17.740 7.283 -5.524 1.00 21.80 597 SER A N 1
ATOM 1316 C CA . SER A 1 197 ? -18.353 6.043 -5.064 1.00 23.17 597 SER A CA 1
ATOM 1317 C C . SER A 1 197 ? -17.376 4.874 -5.183 1.00 21.66 597 SER A C 1
ATOM 1318 O O . SER A 1 197 ? -16.445 4.888 -5.991 1.00 21.08 597 SER A O 1
ATOM 1321 N N . SER A 1 198 ? -17.612 3.837 -4.372 1.00 21.38 598 SER A N 1
ATOM 1322 C CA . SER A 1 198 ? -16.837 2.605 -4.517 1.00 20.95 598 SER A CA 1
ATOM 1323 C C . SER A 1 198 ? -16.957 2.030 -5.923 1.00 20.74 598 SER A C 1
ATOM 1324 O O . SER A 1 198 ? -15.980 1.505 -6.469 1.00 20.03 598 SER A O 1
ATOM 1327 N N . TYR A 1 199 ? -18.143 2.126 -6.531 1.00 18.50 599 TYR A N 1
ATOM 1328 C CA . TYR A 1 199 ? -18.32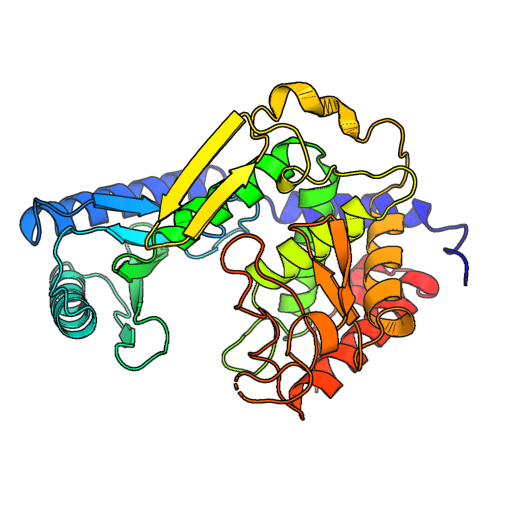2 1.641 -7.897 1.00 18.88 599 TY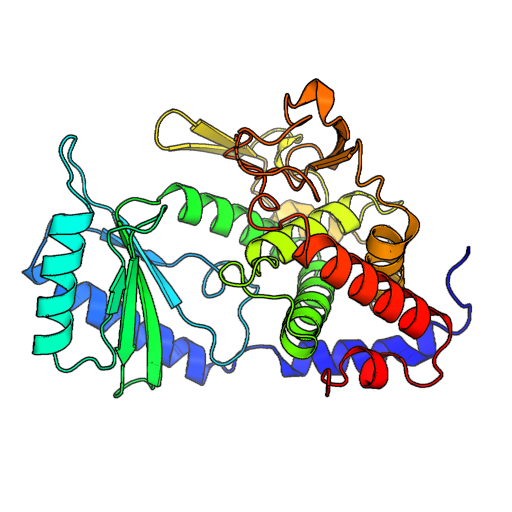R A CA 1
ATOM 1329 C C . TYR A 1 199 ? -17.399 2.375 -8.864 1.00 20.65 599 TYR A C 1
ATOM 1330 O O . TYR A 1 199 ? -16.761 1.751 -9.723 1.00 18.74 599 TYR A O 1
ATOM 1339 N N . ALA A 1 200 ? -17.297 3.701 -8.724 1.00 18.26 600 ALA A N 1
ATOM 1340 C CA . ALA A 1 200 ? -16.363 4.464 -9.548 1.00 19.05 600 ALA A CA 1
ATOM 1341 C C . ALA A 1 200 ? -14.924 3.998 -9.342 1.00 17.03 600 ALA A C 1
ATOM 1342 O O . ALA A 1 200 ? -14.167 3.854 -10.309 1.00 17.82 600 ALA A O 1
ATOM 1344 N N . TYR A 1 201 ? -14.522 3.759 -8.093 1.00 16.30 601 TYR A N 1
ATOM 1345 C CA . TYR A 1 201 ? -13.152 3.313 -7.857 1.00 17.00 601 TYR A CA 1
ATOM 1346 C C . TYR A 1 201 ? -12.889 1.960 -8.507 1.00 19.50 601 TYR A C 1
ATOM 1347 O O . TYR A 1 201 ? -11.791 1.717 -9.025 1.00 17.05 601 TYR A O 1
ATOM 1356 N N . VAL A 1 202 ? -13.880 1.067 -8.501 1.00 19.67 602 VAL A N 1
ATOM 1357 C CA . VAL A 1 202 ? -13.661 -0.244 -9.106 1.00 17.93 602 VAL A CA 1
ATOM 1358 C C . VAL A 1 202 ? -13.505 -0.113 -10.616 1.00 19.79 602 VAL A C 1
ATOM 1359 O O . VAL A 1 202 ? -12.646 -0.764 -11.221 1.00 18.04 602 VAL A O 1
ATOM 1363 N N . LEU A 1 203 ? -14.318 0.742 -11.244 1.00 18.65 603 LEU A N 1
ATOM 1364 C CA . LEU A 1 203 ? -14.158 1.011 -12.671 1.00 18.58 603 LEU A CA 1
ATOM 1365 C C . LEU A 1 203 ? -12.773 1.569 -12.980 1.00 18.58 603 LEU A C 1
ATOM 1366 O O . LEU A 1 203 ? -12.139 1.167 -13.965 1.00 18.32 603 LEU A O 1
ATOM 1371 N N . MET A 1 204 ? -12.295 2.514 -12.166 1.00 17.94 604 MET A N 1
ATOM 1372 C CA . MET A 1 204 ? -10.942 3.034 -12.362 1.00 17.48 604 MET A CA 1
ATOM 1373 C C . MET A 1 204 ? -9.909 1.920 -12.273 1.00 17.80 604 MET A C 1
ATOM 1374 O O . MET A 1 204 ? -8.952 1.888 -13.057 1.00 17.79 604 MET A O 1
ATOM 1379 N N . CYS A 1 205 ? -10.082 1.002 -11.316 1.00 18.55 605 CYS A N 1
ATOM 1380 C CA . CYS A 1 205 ? -9.147 -0.110 -11.170 1.00 21.15 605 CYS A CA 1
ATOM 1381 C C . CYS A 1 205 ? -9.192 -1.040 -12.377 1.00 19.31 605 CYS A C 1
ATOM 1382 O O . CYS A 1 205 ? -8.147 -1.509 -12.842 1.00 19.34 605 CYS A O 1
ATOM 1385 N N . ILE A 1 206 ? -10.393 -1.346 -12.877 1.00 16.25 606 ILE A N 1
ATOM 1386 C CA . ILE A 1 206 ? -10.507 -2.164 -14.084 1.00 16.06 606 ILE A CA 1
ATOM 1387 C C . ILE A 1 206 ? -9.789 -1.493 -15.244 1.00 18.90 606 ILE A C 1
ATOM 1388 O O . ILE A 1 206 ? -9.012 -2.125 -15.969 1.00 18.82 606 ILE A O 1
ATOM 1393 N N . HIS A 1 207 ? -10.044 -0.198 -15.438 1.00 19.97 607 HIS A N 1
ATOM 1394 C CA . HIS A 1 207 ? -9.445 0.505 -16.565 1.00 19.83 607 HIS A CA 1
ATOM 1395 C C . HIS A 1 207 ? -7.928 0.521 -16.458 1.00 19.01 607 HIS A C 1
ATOM 1396 O O . HIS A 1 207 ? -7.227 0.318 -17.454 1.00 20.64 607 HIS A O 1
ATOM 1403 N N . PHE A 1 208 ? -7.406 0.746 -15.253 1.00 17.68 608 PHE A N 1
ATOM 1404 C CA . PHE A 1 208 ? -5.958 0.746 -15.070 1.00 21.26 608 PHE A CA 1
ATOM 1405 C C . PHE A 1 208 ? -5.351 -0.604 -15.444 1.00 20.43 608 PHE A C 1
ATOM 1406 O O . PHE A 1 208 ? -4.303 -0.667 -16.099 1.00 20.97 608 PHE A O 1
ATOM 1414 N N . LEU A 1 209 ? -6.002 -1.700 -15.054 1.00 18.82 609 LEU A N 1
ATOM 1415 C CA . LEU A 1 209 ? -5.454 -3.014 -15.366 1.00 20.61 609 LEU A CA 1
ATOM 1416 C C . LEU A 1 209 ? -5.626 -3.365 -16.841 1.00 20.29 609 LEU A C 1
ATOM 1417 O O . LEU A 1 209 ? -4.831 -4.139 -17.385 1.00 20.86 609 LEU A O 1
ATOM 1422 N N . GLN A 1 210 ? -6.645 -2.803 -17.502 1.00 20.69 610 GLN A N 1
ATOM 1423 C CA . GLN A 1 210 ? -6.799 -2.979 -18.946 1.00 20.46 610 GLN A CA 1
ATOM 1424 C C . GLN A 1 210 ? -5.652 -2.347 -19.722 1.00 24.90 610 GLN A C 1
ATOM 1425 O O . GLN A 1 210 ? -5.347 -2.778 -20.841 1.00 23.77 610 GLN A O 1
ATOM 1431 N N . GLN A 1 211 ? -5.035 -1.309 -19.169 1.00 23.54 611 GLN A N 1
ATOM 1432 C CA . GLN A 1 211 ? -4.025 -0.535 -19.874 1.00 25.54 611 GLN A CA 1
ATOM 1433 C C . GLN A 1 211 ? -2.600 -0.976 -19.568 1.00 26.68 611 GLN A C 1
ATOM 1434 O O . GLN A 1 211 ? -1.662 -0.384 -20.109 1.00 25.19 611 GLN A O 1
ATOM 1440 N N . ARG A 1 212 ? -2.406 -1.980 -18.717 1.00 24.33 612 ARG A N 1
ATOM 1441 C CA . ARG A 1 212 ? -1.056 -2.479 -18.495 1.00 22.97 612 ARG A CA 1
ATOM 1442 C C . ARG A 1 212 ? -0.519 -3.122 -19.771 1.00 27.78 612 ARG A C 1
ATOM 1443 O O . ARG A 1 212 ? -1.271 -3.499 -20.674 1.00 29.12 612 ARG A O 1
ATOM 1451 N N . ARG A 1 213 ? 0.804 -3.243 -19.842 1.00 31.37 613 ARG A N 1
ATOM 1452 C CA . ARG A 1 213 ? 1.478 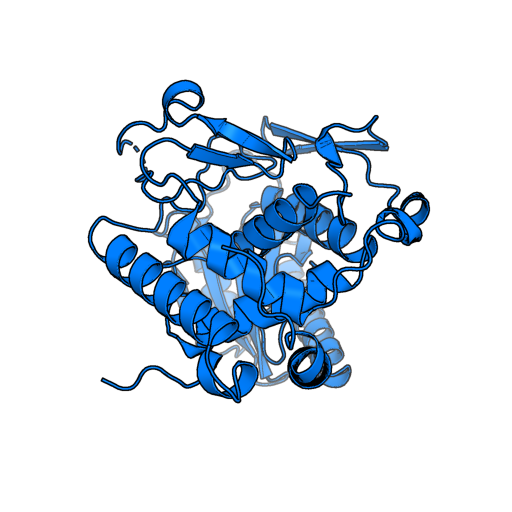-3.832 -20.998 1.00 32.76 613 ARG A CA 1
ATOM 1453 C C . ARG A 1 213 ? 2.380 -4.963 -20.521 1.00 32.50 613 ARG A C 1
ATOM 1454 O O . ARG A 1 213 ? 3.440 -4.705 -19.924 1.00 33.95 613 ARG A O 1
ATOM 1456 N N . PRO A 1 214 ? 1.995 -6.230 -20.741 1.00 32.29 614 PRO A N 1
ATOM 1457 C CA . PRO A 1 214 ? 0.727 -6.626 -21.363 1.00 29.59 614 PRO A CA 1
ATOM 1458 C C . PRO A 1 214 ? -0.454 -6.443 -20.406 1.00 27.81 614 PRO A C 1
ATOM 1459 O O . PRO A 1 214 ? -0.241 -6.324 -19.200 1.00 26.39 614 PRO A O 1
ATOM 1463 N N . PRO A 1 215 ? -1.672 -6.391 -20.941 1.00 29.36 615 PRO A N 1
ATOM 1464 C CA . PRO A 1 215 ? -2.839 -6.138 -20.089 1.00 27.63 615 PRO A CA 1
ATOM 1465 C C . PRO A 1 215 ? -3.093 -7.261 -19.096 1.00 23.54 615 PRO A C 1
ATOM 1466 O O . PRO A 1 215 ? -2.870 -8.442 -19.377 1.00 21.82 615 PRO A O 1
ATOM 1470 N N . ILE A 1 216 ? -3.565 -6.862 -17.915 1.00 21.80 616 ILE A N 1
ATOM 1471 C CA . ILE A 1 216 ? -3.992 -7.810 -16.892 1.00 20.45 616 ILE A CA 1
ATOM 1472 C C . ILE A 1 216 ? -5.461 -8.183 -17.072 1.00 22.92 616 ILE A C 1
ATOM 1473 O O . ILE A 1 216 ? -5.854 -9.317 -16.775 1.00 21.61 616 ILE A O 1
ATOM 1478 N N . LEU A 1 217 ? -6.276 -7.262 -17.594 1.00 19.81 617 LEU A N 1
ATOM 1479 C CA . LEU A 1 217 ? -7.666 -7.524 -17.934 1.00 23.18 617 LEU A CA 1
ATOM 1480 C C . LEU A 1 217 ? -7.917 -7.210 -19.401 1.00 22.25 617 LEU A C 1
ATOM 1481 O O . LEU A 1 217 ? -7.320 -6.278 -19.947 1.00 25.40 617 LEU A O 1
ATOM 1486 N N . PRO A 1 218 ? -8.806 -7.945 -20.057 1.00 22.61 618 PRO A N 1
ATOM 1487 C CA . PRO A 1 218 ? -9.216 -7.593 -21.416 1.00 23.97 618 PRO A CA 1
ATOM 1488 C C . PRO A 1 218 ? -10.290 -6.513 -21.378 1.00 23.60 618 PRO A C 1
ATOM 1489 O O . PRO A 1 218 ? -10.726 -6.065 -20.316 1.00 21.51 618 PRO A O 1
ATOM 1493 N N . CYS A 1 219 ? -10.738 -6.121 -22.570 1.00 23.15 619 CYS A N 1
ATOM 1494 C CA . CYS A 1 219 ? -11.923 -5.280 -22.726 1.00 24.60 619 CYS A CA 1
ATOM 1495 C C . CYS A 1 219 ? -13.063 -6.192 -23.162 1.00 23.05 619 CYS A C 1
ATOM 1496 O O . CYS A 1 219 ? -13.214 -6.482 -24.352 1.00 25.01 619 CYS A O 1
ATOM 1499 N N . LEU A 1 220 ? -13.866 -6.643 -22.193 1.00 21.76 620 LEU A N 1
ATOM 1500 C CA . LEU A 1 220 ? -14.885 -7.644 -22.495 1.00 21.96 620 LEU A CA 1
ATOM 1501 C C . LEU A 1 220 ? -15.929 -7.115 -23.466 1.00 25.10 620 LEU A C 1
ATOM 1502 O O . LEU A 1 220 ? -16.475 -7.884 -24.266 1.00 24.47 620 LEU A O 1
ATOM 1507 N N . GLN A 1 221 ? -16.224 -5.814 -23.413 1.00 23.02 621 GLN A N 1
ATOM 1508 C CA . GLN A 1 221 ? -17.249 -5.267 -24.297 1.00 26.33 621 GLN A CA 1
ATOM 1509 C C . GLN A 1 221 ? -16.776 -5.131 -25.737 1.00 28.00 621 GLN A C 1
ATOM 1510 O O . GLN A 1 221 ? -17.615 -5.016 -26.639 1.00 30.92 621 GLN A O 1
ATOM 1516 N N . GLU A 1 222 ? -15.464 -5.149 -25.982 1.00 28.41 622 GLU A N 1
ATOM 1517 C CA . GLU A 1 222 ? -14.945 -5.120 -27.344 1.00 31.32 622 GLU A CA 1
ATOM 1518 C C . GLU A 1 222 ? -14.820 -6.504 -27.967 1.00 33.97 622 GLU A C 1
ATOM 1519 O O . GLU A 1 222 ? -14.753 -6.613 -29.197 1.00 37.08 622 GLU A O 1
ATOM 1521 N N . MET A 1 223 ? -14.792 -7.558 -27.156 1.00 32.00 623 MET A N 1
ATOM 1522 C CA . MET A 1 223 ? -14.645 -8.914 -27.663 1.00 33.22 623 MET A CA 1
ATOM 1523 C C . MET A 1 223 ? -15.946 -9.397 -28.301 1.00 33.78 623 MET A C 1
ATOM 1524 O O . MET A 1 223 ? -17.018 -8.816 -28.111 1.00 34.02 623 MET A O 1
ATOM 1529 N N . GLU A 1 224 ? -15.843 -10.486 -29.063 1.00 34.33 624 GLU A N 1
ATOM 1530 C CA . GLU A 1 224 ? -17.022 -11.132 -29.626 1.00 35.26 624 GLU A CA 1
ATOM 1531 C C . GLU A 1 224 ? -17.949 -11.543 -28.488 1.00 36.62 624 GLU A C 1
ATOM 1532 O O . GLU A 1 224 ? -17.535 -12.313 -27.606 1.00 35.90 624 GLU A O 1
ATOM 1534 N N . PRO A 1 225 ? -19.180 -11.046 -28.448 1.00 36.05 625 PRO A N 1
ATOM 1535 C CA . PRO A 1 225 ? -19.996 -11.189 -27.241 1.00 32.69 625 PRO A CA 1
ATOM 1536 C C . PRO A 1 225 ? -20.631 -12.560 -27.094 1.00 32.51 625 PRO A C 1
ATOM 1537 O O . PRO A 1 225 ? -20.858 -13.286 -28.064 1.00 32.48 625 PRO A O 1
ATOM 1541 N N . THR A 1 226 ? -20.913 -12.906 -25.838 1.00 31.94 626 THR A N 1
ATOM 1542 C CA . THR A 1 226 ? -21.684 -14.091 -25.496 1.00 32.84 626 THR A CA 1
ATOM 1543 C C . THR A 1 226 ? -22.898 -13.757 -24.644 1.00 31.84 626 THR A C 1
ATOM 1544 O O . THR A 1 226 ? -23.642 -14.668 -24.262 1.00 30.64 626 THR A O 1
ATOM 1548 N N . TYR A 1 227 ? -23.128 -12.481 -24.352 1.00 28.64 627 TYR A N 1
ATOM 1549 C CA . TYR A 1 227 ? -24.213 -12.060 -23.479 1.00 32.50 627 TYR A CA 1
ATOM 1550 C C . TYR A 1 227 ? -24.716 -10.709 -23.958 1.00 32.90 627 TYR A C 1
ATOM 1551 O O . TYR A 1 227 ? -23.916 -9.833 -24.295 1.00 29.71 627 TYR A O 1
ATOM 1560 N N . SER A 1 228 ? -26.037 -10.550 -24.004 1.00 33.36 628 SER A N 1
ATOM 1561 C CA . SER A 1 228 ? -26.625 -9.265 -24.378 1.00 32.62 628 SER A CA 1
ATOM 1562 C C . SER A 1 228 ? -28.020 -9.163 -23.790 1.00 33.20 628 SER A C 1
ATOM 1563 O O . SER A 1 228 ? -28.855 -10.042 -24.028 1.00 36.81 628 SER A O 1
ATOM 1566 N N . VAL A 1 229 ? -28.275 -8.095 -23.032 1.00 29.49 629 VAL A N 1
ATOM 1567 C CA . VAL A 1 229 ? -29.606 -7.786 -22.530 1.00 34.89 629 VAL A CA 1
ATOM 1568 C C . VAL A 1 229 ? -29.889 -6.312 -22.784 1.00 33.76 629 VAL A C 1
ATOM 1569 O O . VAL A 1 229 ? -28.979 -5.490 -22.919 1.00 35.69 629 VAL A O 1
ATOM 1573 N N . ARG A 1 230 ? -31.173 -5.986 -22.859 1.00 34.58 630 ARG A N 1
ATOM 1574 C CA . ARG A 1 230 ? -31.617 -4.605 -22.991 1.00 36.59 630 ARG A CA 1
ATOM 1575 C C . ARG A 1 230 ? -32.414 -4.234 -21.751 1.00 35.98 630 ARG A C 1
ATOM 1576 O O . ARG A 1 230 ? -33.361 -4.938 -21.385 1.00 34.73 630 ARG A O 1
ATOM 1584 N N . VAL A 1 231 ? -32.008 -3.151 -21.093 1.00 37.45 631 VAL A N 1
ATOM 1585 C CA . VAL A 1 231 ? -32.760 -2.544 -20.001 1.00 40.31 631 VAL A CA 1
ATOM 1586 C C . VAL A 1 231 ? -33.069 -1.113 -20.406 1.00 46.00 631 VAL A C 1
ATOM 1587 O O . VAL A 1 231 ? -32.161 -0.367 -20.791 1.00 45.54 631 VAL A O 1
ATOM 1591 N N . ASP A 1 232 ? -34.343 -0.736 -20.317 1.00 50.05 632 ASP A N 1
ATOM 1592 C CA . ASP A 1 232 ? -34.843 0.532 -20.861 1.00 51.57 632 ASP A CA 1
ATOM 1593 C C . ASP A 1 232 ? -34.518 0.509 -22.352 1.00 50.00 632 ASP A C 1
ATOM 1594 O O . ASP A 1 232 ? -34.888 -0.457 -23.040 1.00 49.83 632 ASP A O 1
ATOM 1596 N N . ASN A 1 233 ? -33.836 1.513 -22.895 1.00 49.12 633 ASN A N 1
ATOM 1597 C CA . ASN A 1 233 ? -33.405 1.501 -24.285 1.00 48.41 633 ASN A CA 1
ATOM 1598 C C . ASN A 1 233 ? -31.890 1.355 -24.398 1.00 42.38 633 ASN A C 1
ATOM 1599 O O . ASN A 1 233 ? -31.284 1.834 -25.358 1.00 45.35 633 ASN A O 1
ATOM 1601 N N . ILE A 1 234 ? -31.270 0.693 -23.424 1.00 37.74 634 ILE A N 1
ATOM 1602 C CA . ILE A 1 234 ? -29.821 0.524 -23.374 1.00 33.40 634 ILE A CA 1
ATOM 1603 C C . ILE A 1 234 ? -29.506 -0.961 -23.491 1.00 34.24 634 ILE A C 1
ATOM 1604 O O . ILE A 1 234 ? -29.943 -1.763 -22.655 1.00 31.85 634 ILE A O 1
ATOM 1609 N N . ARG A 1 235 ? -28.750 -1.328 -24.522 1.00 34.00 635 ARG A N 1
ATOM 1610 C CA . ARG A 1 235 ? -28.315 -2.706 -24.697 1.00 32.76 635 ARG A CA 1
ATOM 1611 C C . ARG A 1 235 ? -26.953 -2.888 -24.041 1.00 30.62 635 ARG A C 1
ATOM 1612 O O . ARG A 1 235 ? -26.059 -2.051 -24.203 1.00 31.93 635 ARG A O 1
ATOM 1620 N N . CYS A 1 236 ? -26.806 -3.975 -23.289 1.00 27.91 636 CYS A N 1
ATOM 1621 C CA . CYS A 1 236 ? -25.580 -4.295 -22.564 1.00 25.97 636 CYS A CA 1
ATOM 1622 C C . CYS A 1 236 ? -25.034 -5.596 -23.137 1.00 29.12 636 CYS A C 1
ATOM 1623 O O . CYS A 1 236 ? -25.638 -6.657 -22.948 1.00 31.44 636 CYS A O 1
ATOM 1626 N N . THR A 1 237 ? -23.896 -5.517 -23.828 1.00 28.55 637 THR A N 1
ATOM 1627 C CA . THR A 1 237 ? -23.374 -6.620 -24.631 1.00 29.63 637 THR A CA 1
ATOM 1628 C C . THR A 1 237 ? -21.886 -6.782 -24.362 1.00 30.81 637 THR A C 1
ATOM 1629 O O . THR A 1 237 ? -21.131 -5.806 -24.455 1.00 27.84 637 THR A O 1
ATOM 1633 N N . TYR A 1 238 ? -21.463 -8.008 -24.054 1.00 27.85 638 TYR A N 1
ATOM 1634 C CA . TYR A 1 238 ? -20.042 -8.283 -23.870 1.00 26.40 638 TYR A CA 1
ATOM 1635 C C . TYR A 1 238 ? -19.803 -9.787 -23.811 1.00 30.06 638 TYR A C 1
ATOM 1636 O O . TYR A 1 238 ? -20.737 -10.595 -23.827 1.00 29.23 638 TYR A O 1
ATOM 1645 N N . PHE A 1 239 ? -18.522 -10.144 -23.759 1.00 27.17 639 PHE A N 1
ATOM 1646 C CA . PHE A 1 239 ? -18.085 -11.527 -23.605 1.00 28.50 639 PHE A CA 1
ATOM 1647 C C . PHE A 1 239 ? -18.077 -11.855 -22.115 1.00 26.90 639 PHE A C 1
ATOM 1648 O O . PHE A 1 239 ? -17.246 -11.332 -21.366 1.00 24.89 639 PHE A O 1
ATOM 1656 N N . ASP A 1 240 ? -19.008 -12.705 -21.678 1.00 26.89 640 ASP A N 1
ATOM 1657 C CA . ASP A 1 240 ? -19.137 -13.030 -20.260 1.00 26.71 640 ASP A CA 1
ATOM 1658 C C . ASP A 1 240 ? -18.720 -14.461 -19.935 1.00 27.88 640 ASP A C 1
ATOM 1659 O O . ASP A 1 240 ? -18.883 -14.896 -18.793 1.00 27.60 640 ASP A O 1
ATOM 1664 N N . ASN A 1 241 ? -18.176 -15.197 -20.906 1.00 28.11 641 ASN A N 1
ATOM 1665 C CA . ASN A 1 241 ? -17.695 -16.563 -20.684 1.00 32.58 641 ASN A CA 1
ATOM 1666 C C . ASN A 1 241 ? -16.294 -16.532 -20.064 1.00 31.00 641 ASN A C 1
ATOM 1667 O O . ASN A 1 241 ? -15.336 -17.117 -20.571 1.00 30.03 641 ASN A O 1
ATOM 1672 N N . VAL A 1 242 ? -16.192 -15.832 -18.928 1.00 29.25 642 VAL A N 1
ATOM 1673 C CA . VAL A 1 242 ? -14.889 -15.490 -18.363 1.00 30.16 642 VAL A CA 1
ATOM 1674 C C . VAL A 1 242 ? -14.129 -16.688 -17.810 1.00 32.60 642 VAL A C 1
ATOM 1675 O O . VAL A 1 242 ? -12.953 -16.548 -17.457 1.00 31.28 642 VAL A O 1
ATOM 1679 N N . ASP A 1 243 ? -14.751 -17.867 -17.737 1.00 32.71 643 ASP A N 1
ATOM 1680 C CA . ASP A 1 243 ? -13.985 -19.066 -17.402 1.00 39.33 643 ASP A CA 1
ATOM 1681 C C . ASP A 1 243 ? -12.912 -19.352 -18.445 1.00 39.13 643 ASP A C 1
ATOM 1682 O O . ASP A 1 243 ? -11.865 -19.926 -18.120 1.00 40.59 643 ASP A O 1
ATOM 1687 N N . ARG A 1 244 ? -13.146 -18.959 -19.699 1.00 36.10 644 ARG A N 1
ATOM 1688 C CA . ARG A 1 244 ? -12.144 -19.137 -20.744 1.00 34.47 644 ARG A CA 1
ATOM 1689 C C . ARG A 1 244 ? -10.954 -18.198 -20.590 1.00 34.17 644 ARG A C 1
ATOM 1690 O O . ARG A 1 244 ? -9.962 -18.370 -21.307 1.00 35.52 644 ARG A O 1
ATOM 1698 N N . LEU A 1 245 ? -11.026 -17.223 -19.680 1.00 31.43 645 LEU A N 1
ATOM 1699 C CA . LEU A 1 245 ? -10.011 -16.181 -19.556 1.00 30.60 645 LEU A CA 1
ATOM 1700 C C . LEU A 1 245 ? -9.278 -16.227 -18.218 1.00 31.29 645 LEU A C 1
ATOM 1701 O O . LEU A 1 245 ? -8.606 -15.257 -17.858 1.00 31.48 645 LEU A O 1
ATOM 1706 N N . ARG A 1 246 ? -9.382 -17.336 -17.478 1.00 34.51 646 ARG A N 1
ATOM 1707 C CA . ARG A 1 246 ? -8.830 -17.389 -16.126 1.00 37.41 646 ARG A CA 1
ATOM 1708 C C . ARG A 1 246 ? -7.327 -17.155 -16.095 1.00 40.07 646 ARG A C 1
ATOM 1709 O O . ARG A 1 246 ? -6.792 -16.761 -15.053 1.00 42.86 646 ARG A O 1
ATOM 1711 N N . ASN A 1 247 ? -6.631 -17.394 -17.204 1.00 38.99 647 ASN A N 1
ATOM 1712 C CA . ASN A 1 247 ? -5.198 -17.155 -17.288 1.00 38.39 647 ASN A CA 1
ATOM 1713 C C . ASN A 1 247 ? -4.863 -16.023 -18.257 1.00 31.88 647 ASN A C 1
ATOM 1714 O O . ASN A 1 247 ? -3.743 -15.963 -18.772 1.00 31.86 647 ASN A O 1
ATOM 1719 N N . PHE A 1 248 ? -5.815 -15.120 -18.512 1.00 28.54 648 PHE A N 1
ATOM 1720 C CA . PHE A 1 248 ? -5.572 -14.043 -19.468 1.00 29.01 648 PHE A CA 1
ATOM 1721 C C . PHE A 1 248 ? -4.394 -13.169 -19.046 1.00 28.31 648 PHE A C 1
ATOM 1722 O O . PHE A 1 248 ? -3.586 -12.762 -19.888 1.00 28.44 648 PHE A O 1
ATOM 1730 N N . GLY A 1 249 ? -4.286 -12.855 -17.758 1.00 27.32 649 GLY A N 1
ATOM 1731 C CA . GLY A 1 249 ? -3.245 -11.961 -17.289 1.00 28.04 649 GLY A CA 1
ATOM 1732 C C . GLY A 1 249 ? -1.902 -12.599 -16.993 1.00 28.81 649 GLY A C 1
ATOM 1733 O O . GLY A 1 249 ? -1.019 -11.924 -16.450 1.00 27.66 649 GLY A O 1
ATOM 1734 N N . SER A 1 250 ? -1.707 -13.873 -17.346 1.00 28.36 650 SER A N 1
ATOM 1735 C CA . SER A 1 250 ? -0.485 -14.576 -16.964 1.00 28.69 650 SER A CA 1
ATOM 1736 C C . SER A 1 250 ? 0.758 -14.007 -17.634 1.00 32.11 650 SER A C 1
ATOM 1737 O O . SER A 1 250 ? 1.867 -14.193 -17.116 1.00 31.70 650 SER A O 1
ATOM 1740 N N . ASN A 1 251 ? 0.607 -13.337 -18.779 1.00 27.85 651 ASN A N 1
ATOM 1741 C CA . ASN A 1 251 ? 1.757 -12.729 -19.440 1.00 29.62 651 ASN A CA 1
ATOM 1742 C C . ASN A 1 251 ? 2.260 -11.495 -18.706 1.00 27.23 651 ASN A C 1
ATOM 1743 O O . ASN A 1 251 ? 3.386 -11.056 -18.956 1.00 27.80 651 ASN A O 1
ATOM 1748 N N . ASN A 1 252 ? 1.450 -10.924 -17.821 1.00 24.13 652 ASN A N 1
ATOM 1749 C CA . ASN A 1 252 ? 1.838 -9.776 -17.012 1.00 21.42 652 ASN A CA 1
ATOM 1750 C C . ASN A 1 252 ? 2.220 -10.274 -15.622 1.00 23.26 652 ASN A C 1
ATOM 1751 O O . ASN A 1 252 ? 1.413 -10.926 -14.950 1.00 25.00 652 ASN A O 1
ATOM 1756 N N . ARG A 1 253 ? 3.442 -9.962 -15.189 1.00 24.53 653 ARG A N 1
ATOM 1757 C CA . ARG A 1 253 ? 3.967 -10.461 -13.925 1.00 25.08 653 ARG A CA 1
ATOM 1758 C C . ARG A 1 253 ? 4.078 -9.365 -12.867 1.00 26.38 653 ARG A C 1
ATOM 1759 O O . ARG A 1 253 ? 4.796 -9.537 -11.876 1.00 26.10 653 ARG A O 1
ATOM 1767 N N . GLU A 1 254 ? 3.388 -8.244 -13.056 1.00 23.30 654 GLU A N 1
ATOM 1768 C CA . GLU A 1 254 ? 3.416 -7.173 -12.066 1.00 25.23 654 GLU A CA 1
ATOM 1769 C C . GLU A 1 254 ? 2.753 -7.623 -10.767 1.00 25.13 654 GLU A C 1
ATOM 1770 O O . GLU A 1 254 ? 1.727 -8.308 -10.781 1.00 25.11 654 GLU A O 1
ATOM 1776 N N . THR A 1 255 ? 3.343 -7.228 -9.640 1.00 23.27 655 THR A N 1
ATOM 1777 C CA . THR A 1 255 ? 2.838 -7.578 -8.320 1.00 23.24 655 THR A CA 1
ATOM 1778 C C . THR A 1 255 ? 1.945 -6.463 -7.772 1.00 23.14 655 THR A C 1
ATOM 1779 O O . THR A 1 255 ? 1.823 -5.389 -8.362 1.00 24.14 655 THR A O 1
ATOM 1783 N N . ILE A 1 256 ? 1.333 -6.721 -6.610 1.00 20.33 656 ILE A N 1
ATOM 1784 C CA . ILE A 1 256 ? 0.311 -5.803 -6.104 1.00 22.90 656 ILE A CA 1
ATOM 1785 C C . ILE A 1 256 ? 0.913 -4.438 -5.772 1.00 21.18 656 ILE A C 1
ATOM 1786 O O . ILE A 1 256 ? 0.316 -3.400 -6.075 1.00 19.62 656 ILE A O 1
ATOM 1791 N N . ALA A 1 257 ? 2.102 -4.404 -5.158 1.00 21.95 657 ALA A N 1
ATOM 1792 C CA . ALA A 1 257 ? 2.673 -3.103 -4.803 1.00 20.87 657 ALA A CA 1
ATOM 1793 C C . ALA A 1 257 ? 3.018 -2.295 -6.051 1.00 19.25 657 ALA A C 1
ATOM 1794 O O . ALA A 1 257 ? 2.859 -1.069 -6.066 1.00 20.96 657 ALA A O 1
ATOM 1796 N N . GLU A 1 258 ? 3.495 -2.966 -7.103 1.00 20.21 658 GLU A N 1
ATOM 1797 C CA . GLU A 1 258 ? 3.712 -2.297 -8.384 1.00 24.21 658 GLU A CA 1
ATOM 1798 C C . GLU A 1 258 ? 2.429 -1.672 -8.908 1.00 23.13 658 GLU A C 1
ATOM 1799 O O . GLU A 1 258 ? 2.441 -0.550 -9.427 1.00 20.53 658 GLU A O 1
ATOM 1805 N N . LEU A 1 259 ? 1.315 -2.400 -8.807 1.00 22.04 659 LEU A N 1
ATOM 1806 C CA . LEU A 1 259 ? 0.055 -1.909 -9.352 1.00 19.99 659 LEU A CA 1
ATOM 1807 C C . LEU A 1 259 ? -0.523 -0.786 -8.505 1.00 19.02 659 LEU A C 1
ATOM 1808 O O . LEU A 1 259 ? -1.148 0.134 -9.047 1.00 19.56 659 LEU A O 1
ATOM 1813 N N . VAL A 1 260 ? -0.336 -0.845 -7.186 1.00 19.07 660 VAL A N 1
ATOM 1814 C CA . VAL A 1 260 ? -0.796 0.243 -6.326 1.00 19.56 660 VAL A CA 1
ATOM 1815 C C . VAL A 1 260 ? -0.016 1.520 -6.627 1.00 21.83 660 VAL A C 1
ATOM 1816 O O . VAL A 1 260 ? -0.595 2.605 -6.768 1.00 19.82 660 VAL A O 1
ATOM 1820 N N . TRP A 1 261 ? 1.310 1.413 -6.732 1.00 21.71 661 TRP A N 1
ATOM 1821 C CA . TRP A 1 261 ? 2.106 2.577 -7.110 1.00 23.86 661 TRP A CA 1
ATOM 1822 C C . TRP A 1 261 ? 1.665 3.116 -8.465 1.00 24.87 661 TRP A C 1
ATOM 1823 O O . TRP A 1 261 ? 1.488 4.330 -8.639 1.00 23.34 661 TRP A O 1
ATOM 1834 N N . GLY A 1 262 ? 1.478 2.218 -9.438 1.00 22.67 662 GLY A N 1
ATOM 1835 C CA . GLY A 1 262 ? 1.121 2.653 -10.780 1.00 19.58 662 GLY A CA 1
ATOM 1836 C C . GLY A 1 262 ? -0.252 3.290 -10.855 1.00 20.54 662 GLY A C 1
ATOM 1837 O O . GLY A 1 262 ? -0.463 4.243 -11.612 1.00 22.01 662 GLY A O 1
ATOM 1838 N N . PHE A 1 263 ? -1.207 2.769 -10.081 1.00 20.10 663 PHE A N 1
ATOM 1839 C CA . PHE A 1 263 ? -2.550 3.342 -10.070 1.00 18.19 663 PHE A CA 1
ATOM 1840 C C . PHE A 1 263 ? -2.531 4.775 -9.555 1.00 18.33 663 PHE A C 1
ATOM 1841 O O . PHE A 1 263 ? -3.107 5.679 -10.171 1.00 17.99 663 PHE A O 1
ATOM 1849 N N . PHE A 1 264 ? -1.889 5.002 -8.410 1.00 17.84 664 PHE A N 1
ATOM 1850 C CA . PHE A 1 264 ? -1.884 6.348 -7.854 1.00 18.89 664 PHE A CA 1
ATOM 1851 C C . PHE A 1 264 ? -0.983 7.277 -8.655 1.00 21.76 664 PHE A C 1
ATOM 1852 O O . PHE A 1 264 ? -1.286 8.467 -8.785 1.00 19.82 664 PHE A O 1
ATOM 1860 N N . ASN A 1 265 ? 0.100 6.753 -9.229 1.00 22.35 665 ASN A N 1
ATOM 1861 C CA . ASN A 1 265 ? 0.920 7.579 -10.108 1.00 23.91 665 ASN A CA 1
ATOM 1862 C C . ASN A 1 265 ? 0.116 8.067 -11.307 1.00 22.83 665 ASN A C 1
ATOM 1863 O O . ASN A 1 265 ? 0.258 9.222 -11.727 1.00 24.63 665 ASN A O 1
ATOM 1868 N N . TYR A 1 266 ? -0.743 7.207 -11.868 1.00 20.04 666 TYR A N 1
ATOM 1869 C CA . TYR A 1 266 ? -1.579 7.632 -12.988 1.00 21.56 666 TYR A CA 1
ATOM 1870 C C . TYR A 1 266 ? -2.490 8.788 -12.586 1.00 21.83 666 TYR A C 1
ATOM 1871 O O . TYR A 1 266 ? -2.502 9.848 -13.226 1.00 22.70 666 TYR A O 1
ATOM 1880 N N . TRP A 1 267 ? -3.280 8.591 -11.533 1.00 19.39 667 TRP A N 1
ATOM 1881 C CA . TRP A 1 267 ? -4.267 9.601 -11.169 1.00 19.78 667 TRP A CA 1
ATOM 1882 C C . TRP A 1 267 ? -3.609 10.857 -10.619 1.00 22.41 667 TRP A C 1
ATOM 1883 O O . TRP A 1 267 ? -4.150 11.959 -10.779 1.00 22.92 667 TRP A O 1
ATOM 1894 N N . ALA A 1 268 ? -2.426 10.727 -10.021 1.00 20.71 668 ALA A N 1
ATOM 1895 C CA . ALA A 1 268 ? -1.748 11.901 -9.482 1.00 22.23 668 ALA A CA 1
ATOM 1896 C C . ALA A 1 268 ? -1.098 12.731 -10.581 1.00 23.28 668 ALA A C 1
ATOM 1897 O O . ALA A 1 268 ? -1.230 13.960 -10.598 1.00 25.08 668 ALA A O 1
ATOM 1899 N N . TYR A 1 269 ? -0.395 12.086 -11.510 1.00 23.18 669 TYR A N 1
ATOM 1900 C CA . TYR A 1 269 ? 0.495 12.816 -12.407 1.00 28.23 669 TYR A CA 1
ATOM 1901 C C . TYR A 1 269 ? 0.242 12.597 -13.891 1.00 29.76 669 TYR A C 1
ATOM 1902 O O . TYR A 1 269 ? 0.647 13.453 -14.688 1.00 31.90 669 TYR A O 1
ATOM 1911 N N . ALA A 1 270 ? -0.404 11.506 -14.298 1.00 25.68 670 ALA A N 1
ATOM 1912 C CA . ALA A 1 270 ? -0.548 11.211 -15.719 1.00 25.27 670 ALA A CA 1
ATOM 1913 C C . ALA A 1 270 ? -1.912 11.587 -16.279 1.00 26.07 670 ALA A C 1
ATOM 1914 O O . ALA A 1 270 ? -1.995 12.069 -17.414 1.00 27.44 670 ALA A O 1
ATOM 1916 N N . HIS A 1 271 ? -2.985 11.382 -15.517 1.00 22.62 671 HIS A N 1
ATOM 1917 C CA . HIS A 1 271 ? -4.323 11.619 -16.043 1.00 22.04 671 HIS A CA 1
ATOM 1918 C C . HIS A 1 271 ? -4.491 13.079 -16.444 1.00 23.26 671 HIS A C 1
ATOM 1919 O O . HIS A 1 271 ? -4.158 13.987 -15.678 1.00 23.01 671 HIS A O 1
ATOM 1926 N N . ASP A 1 272 ? -4.994 13.306 -17.658 1.00 20.46 672 ASP A N 1
ATOM 1927 C CA . ASP A 1 272 ? -5.264 14.658 -18.144 1.00 22.98 672 ASP A CA 1
ATOM 1928 C C . ASP A 1 272 ? -6.678 15.025 -17.716 1.00 26.36 672 ASP A C 1
ATOM 1929 O O . ASP A 1 272 ? -7.657 14.633 -18.360 1.00 26.67 672 ASP A O 1
ATOM 1934 N N . TYR A 1 273 ? -6.789 15.783 -16.622 1.00 23.99 673 TYR A N 1
ATOM 1935 C CA . TYR A 1 273 ? -8.102 16.056 -16.046 1.00 22.17 673 TYR A CA 1
ATOM 1936 C C . TYR A 1 273 ? -8.942 16.953 -16.944 1.00 23.07 673 TYR A C 1
ATOM 1937 O O . TYR A 1 273 ? -10.174 16.849 -16.945 1.00 25.08 673 TYR A O 1
ATOM 1946 N N . ALA A 1 274 ? -8.305 17.828 -17.715 1.00 23.89 674 ALA A N 1
ATOM 1947 C CA . ALA A 1 274 ? -9.063 18.774 -18.520 1.00 26.43 674 ALA A CA 1
ATOM 1948 C C . ALA A 1 274 ? -9.652 18.142 -19.776 1.00 26.69 674 ALA A C 1
ATOM 1949 O O . ALA A 1 274 ? -10.663 18.639 -20.290 1.00 28.38 674 ALA A O 1
ATOM 1951 N N . TYR A 1 275 ? -9.063 17.056 -20.287 1.00 28.12 675 TYR A N 1
ATOM 1952 C CA . TYR A 1 275 ? -9.411 16.590 -21.628 1.00 27.84 675 TYR A CA 1
ATOM 1953 C C . TYR A 1 275 ? -9.710 15.101 -21.772 1.00 30.88 675 TYR A C 1
ATOM 1954 O O . TYR A 1 275 ? -10.197 14.703 -22.836 1.00 32.25 675 TYR A O 1
ATOM 1963 N N . ASN A 1 276 ? -9.446 14.268 -20.769 1.00 27.99 676 ASN A N 1
ATOM 1964 C CA . ASN A 1 276 ? -9.449 12.829 -20.980 1.00 25.29 676 ASN A CA 1
ATOM 1965 C C . ASN A 1 276 ? -10.538 12.143 -20.165 1.00 25.99 676 ASN A C 1
ATOM 1966 O O . ASN A 1 276 ? -10.949 12.622 -19.102 1.00 24.84 676 ASN A O 1
ATOM 1971 N N . VAL A 1 277 ? -11.004 11.013 -20.694 1.00 25.40 677 VAL A N 1
ATOM 1972 C CA . VAL A 1 277 ? -12.078 10.215 -20.112 1.00 24.74 677 VAL A CA 1
ATOM 1973 C C . VAL A 1 277 ? -11.601 8.773 -20.067 1.00 24.39 677 VAL A C 1
ATOM 1974 O O . VAL A 1 277 ? -11.161 8.237 -21.090 1.00 23.87 677 VAL A O 1
ATOM 1978 N N . VAL A 1 278 ? -11.679 8.138 -18.899 1.00 22.17 678 VAL A N 1
ATOM 1979 C CA . VAL A 1 278 ? -11.310 6.730 -18.797 1.00 23.09 678 VAL A CA 1
ATOM 1980 C C . VAL A 1 278 ? -12.545 5.885 -19.078 1.00 23.47 678 VAL A C 1
ATOM 1981 O O . VAL A 1 278 ? -13.623 6.127 -18.516 1.00 22.20 678 VAL A O 1
ATOM 1985 N N . SER A 1 279 ? -12.392 4.901 -19.966 1.00 21.60 679 SER A N 1
ATOM 1986 C CA . SER A 1 279 ? -13.510 4.129 -20.510 1.00 20.71 679 SER A CA 1
ATOM 1987 C C . SER A 1 279 ? -13.251 2.630 -20.386 1.00 24.13 679 SER A C 1
ATOM 1988 O O . SER A 1 279 ? -12.550 2.047 -21.221 1.00 23.23 679 SER A O 1
ATOM 1991 N N . VAL A 1 280 ? -13.851 2.010 -19.365 1.00 22.83 680 VAL A N 1
ATOM 1992 C CA . VAL A 1 280 ? -13.844 0.552 -19.250 1.00 21.57 680 VAL A CA 1
ATOM 1993 C C . VAL A 1 280 ? -14.518 -0.084 -20.459 1.00 21.63 680 VAL A C 1
ATOM 1994 O O . VAL A 1 280 ? -14.105 -1.156 -20.923 1.00 20.86 680 VAL A O 1
ATOM 1998 N N . ARG A 1 281 ? -15.542 0.581 -21.007 1.00 22.10 681 ARG A N 1
ATOM 1999 C CA . ARG A 1 281 ? -16.269 0.043 -22.155 1.00 24.96 681 ARG A CA 1
ATOM 2000 C C . ARG A 1 281 ? -15.347 -0.212 -23.337 1.00 26.75 681 ARG A C 1
ATOM 2001 O O . ARG A 1 281 ? -15.513 -1.202 -24.061 1.00 23.22 681 ARG A O 1
ATOM 2009 N N . THR A 1 282 ? -14.378 0.676 -23.563 1.00 26.15 682 THR A N 1
ATOM 2010 C CA . THR A 1 282 ? -13.471 0.538 -24.693 1.00 28.61 682 THR A CA 1
ATOM 2011 C C . THR A 1 282 ? -12.051 0.166 -24.295 1.00 28.40 682 THR A C 1
ATOM 2012 O O . THR A 1 282 ? -11.229 -0.077 -25.185 1.00 25.98 682 THR A O 1
ATOM 2016 N N . GLY A 1 283 ? -11.738 0.128 -23.000 1.00 28.32 683 GLY A N 1
ATOM 2017 C CA . GLY A 1 283 ? -10.378 -0.130 -22.563 1.00 24.46 683 GLY A CA 1
ATOM 2018 C C . GLY A 1 283 ? -9.389 0.928 -22.988 1.00 28.59 683 GLY A C 1
ATOM 2019 O O . GLY A 1 283 ? -8.183 0.659 -23.044 1.00 30.63 683 GLY A O 1
ATOM 2020 N N . SER A 1 284 ? -9.865 2.136 -23.284 1.00 25.23 684 SER A N 1
ATOM 2021 C CA . SER A 1 284 ? -9.032 3.180 -23.855 1.00 27.69 684 SER A CA 1
ATOM 2022 C C . SER A 1 284 ? -9.354 4.501 -23.171 1.00 28.48 684 SER A C 1
ATOM 2023 O O . SER A 1 284 ? -10.202 4.576 -22.277 1.00 26.07 684 SER A O 1
ATOM 2026 N N . ILE A 1 285 ? -8.672 5.554 -23.603 1.00 27.41 685 ILE A N 1
ATOM 2027 C CA . ILE A 1 285 ? -8.903 6.901 -23.102 1.00 31.00 685 ILE A CA 1
ATOM 2028 C C . ILE A 1 285 ? -9.647 7.668 -24.183 1.00 29.72 685 ILE A C 1
ATOM 2029 O O . ILE A 1 285 ? -9.203 7.717 -25.338 1.00 28.67 685 ILE A O 1
ATOM 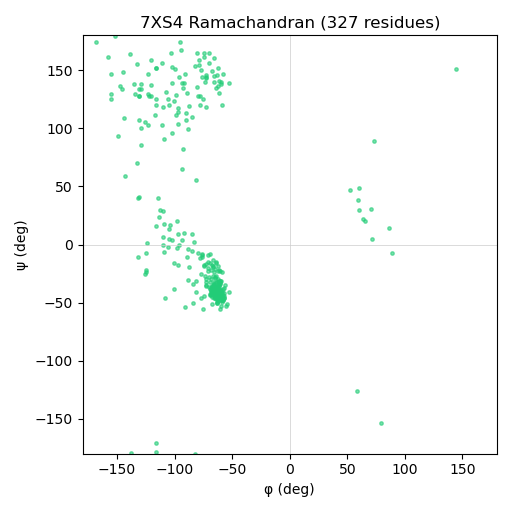2034 N N . LEU A 1 286 ? -10.792 8.238 -23.824 1.00 24.47 686 LEU A N 1
ATOM 2035 C CA . LEU A 1 286 ? -11.581 9.035 -24.751 1.00 27.48 686 LEU A CA 1
ATOM 2036 C C . LEU A 1 286 ? -11.388 10.518 -24.454 1.00 28.89 686 LEU A C 1
ATOM 2037 O O . LEU A 1 286 ? -10.885 10.908 -23.399 1.00 27.39 686 LEU A O 1
ATOM 2042 N N . GLY A 1 287 ? -11.797 11.350 -25.405 1.00 29.65 687 GLY A N 1
ATOM 2043 C CA . GLY A 1 287 ? -11.743 12.785 -25.219 1.00 32.34 687 GLY A CA 1
ATOM 2044 C C . GLY A 1 287 ? -13.032 13.331 -24.630 1.00 33.30 687 GLY A C 1
ATOM 2045 O O . GLY A 1 287 ? -14.118 12.817 -24.884 1.00 34.03 687 GLY A O 1
ATOM 2046 N N . LYS A 1 288 ? -12.894 14.384 -23.817 1.00 31.67 688 LYS A N 1
ATOM 2047 C CA . LYS A 1 288 ? -14.074 15.062 -23.290 1.00 31.72 688 LYS A CA 1
ATOM 2048 C C . LYS A 1 288 ? -14.910 15.662 -24.410 1.00 35.63 688 LYS A C 1
ATOM 2049 O O . LYS A 1 288 ? -16.141 15.546 -24.405 1.00 36.80 688 LYS A O 1
ATOM 2055 N N . ARG A 1 289 ? -14.260 16.328 -25.368 1.00 39.81 689 ARG A N 1
ATOM 2056 C CA . ARG A 1 289 ? -14.990 16.907 -26.491 1.00 42.11 689 ARG A CA 1
ATOM 2057 C C . ARG A 1 289 ? -15.743 15.834 -27.261 1.00 42.23 689 ARG A C 1
ATOM 2058 O O . ARG A 1 289 ? -16.920 16.009 -27.599 1.00 40.33 689 ARG A O 1
ATOM 2060 N N . GLU A 1 290 ? -15.083 14.704 -27.528 1.00 44.66 690 GLU A N 1
ATOM 2061 C CA . GLU A 1 290 ? -15.733 13.606 -28.232 1.00 47.07 690 GLU A CA 1
ATOM 2062 C C . GLU A 1 290 ? -16.948 13.088 -27.470 1.00 43.87 690 GLU A C 1
ATOM 2063 O O . GLU A 1 290 ? -17.924 12.646 -28.088 1.00 43.80 690 GLU A O 1
ATOM 2069 N N . LYS A 1 291 ? -16.921 13.157 -26.139 1.00 38.77 691 LYS A N 1
ATOM 2070 C CA . LYS A 1 291 ? -18.035 12.716 -25.308 1.00 39.31 691 LYS A CA 1
ATOM 2071 C C . LYS A 1 291 ? -19.072 13.806 -25.057 1.00 40.21 691 LYS A C 1
ATOM 2072 O O . LYS A 1 291 ? -20.094 13.527 -24.421 1.00 38.59 691 LYS A O 1
ATOM 2078 N N . ASP A 1 292 ? -18.831 15.032 -25.529 1.00 41.75 692 ASP A N 1
ATOM 2079 C CA . ASP A 1 292 ? -19.682 16.186 -25.221 1.00 43.38 692 ASP A CA 1
ATOM 2080 C C . ASP A 1 292 ? -19.746 16.438 -23.715 1.00 39.34 692 ASP A C 1
ATOM 2081 O O . ASP A 1 292 ? -20.788 16.807 -23.168 1.00 38.41 692 ASP A O 1
ATOM 2086 N N . TRP A 1 293 ? -18.614 16.243 -23.041 1.00 37.40 693 TRP A N 1
ATOM 2087 C CA . TRP A 1 293 ? -18.486 16.468 -21.607 1.00 34.37 693 TRP A CA 1
ATOM 2088 C C . TRP A 1 293 ? -17.571 17.649 -21.301 1.00 35.98 693 TRP A C 1
ATOM 2089 O O . TRP A 1 293 ? -16.916 17.679 -20.258 1.00 34.71 693 TRP A O 1
ATOM 2100 N N . THR A 1 294 ? -17.514 18.628 -22.206 1.00 39.71 694 THR A N 1
ATOM 2101 C CA . THR A 1 294 ? -16.531 19.698 -22.071 1.00 45.67 694 THR A CA 1
ATOM 2102 C C . THR A 1 294 ? -16.875 20.662 -20.943 1.00 50.81 694 THR A C 1
ATOM 2103 O O . THR A 1 294 ? -15.970 21.255 -20.344 1.00 54.57 694 THR A O 1
ATOM 2107 N N . ARG A 1 295 ? -18.159 20.836 -20.638 1.00 50.48 695 ARG A N 1
ATOM 2108 C CA . ARG A 1 295 ? -18.575 21.749 -19.584 1.00 51.49 695 ARG A CA 1
ATOM 2109 C C . ARG A 1 295 ? -19.693 21.111 -18.770 1.00 52.96 695 ARG A C 1
ATOM 2110 O O . ARG A 1 295 ? -20.310 20.125 -19.185 1.00 52.49 695 ARG A O 1
ATOM 2112 N N . ARG A 1 296 ? -19.938 21.686 -17.594 1.00 52.79 696 ARG A N 1
ATOM 2113 C CA . ARG A 1 296 ? -21.035 21.231 -16.751 1.00 48.12 696 ARG A CA 1
ATOM 2114 C C . ARG A 1 296 ? -22.370 21.428 -17.461 1.00 50.16 696 ARG A C 1
ATOM 2115 O O . ARG A 1 296 ? -22.617 22.466 -18.084 1.00 48.06 696 ARG A O 1
ATOM 2117 N N . VAL A 1 297 ? -23.228 20.416 -17.372 1.00 49.33 697 VAL A N 1
ATOM 2118 C CA . VAL A 1 297 ? -24.560 20.483 -17.958 1.00 51.56 697 VAL A CA 1
ATOM 2119 C C . VAL A 1 297 ? -25.607 20.168 -16.892 1.00 51.44 697 VAL A C 1
ATOM 2120 O O . VAL A 1 297 ? -26.230 21.072 -16.332 1.00 49.22 697 VAL A O 1
ATOM 2124 N N . ASP A 1 300 ? -24.558 17.958 -13.782 1.00 42.24 700 ASP A N 1
ATOM 2125 C CA . ASP A 1 300 ? -23.543 17.081 -14.355 1.00 39.43 700 ASP A CA 1
ATOM 2126 C C . ASP A 1 300 ? -22.238 17.828 -14.617 1.00 37.87 700 ASP A C 1
ATOM 2127 O O . ASP A 1 300 ? -22.033 18.373 -15.704 1.00 35.34 700 ASP A O 1
ATOM 2132 N N . ARG A 1 301 ? -21.363 17.851 -13.617 1.00 35.07 701 ARG A N 1
ATOM 2133 C CA . ARG A 1 301 ? -20.011 18.344 -13.823 1.00 32.22 701 ARG A CA 1
ATOM 2134 C C . ARG A 1 301 ? -19.155 17.251 -14.454 1.00 27.73 701 ARG A C 1
ATOM 2135 O O . ARG A 1 301 ? -19.524 16.075 -14.470 1.00 26.29 701 ARG A O 1
ATOM 2143 N N . HIS A 1 302 ? -18.002 17.649 -14.992 1.00 24.36 702 HIS A N 1
ATOM 2144 C CA . HIS A 1 302 ? -17.138 16.725 -15.724 1.00 24.14 702 HIS A CA 1
ATOM 2145 C C . HIS A 1 302 ? -15.669 17.048 -15.442 1.00 22.78 702 HIS A C 1
ATOM 2146 O O . HIS A 1 302 ? -14.881 17.339 -16.338 1.00 23.72 702 HIS A O 1
ATOM 2153 N N . LEU A 1 303 ? -15.297 16.985 -14.162 1.00 23.70 703 LEU A N 1
ATOM 2154 C CA . LEU A 1 303 ? -13.959 17.358 -13.724 1.00 23.90 703 LEU A CA 1
ATOM 2155 C C . LEU A 1 303 ? -13.017 16.176 -13.572 1.00 25.21 703 LEU A C 1
ATOM 2156 O O . LEU A 1 303 ? -11.798 16.380 -13.510 1.00 23.80 703 LEU A O 1
ATOM 2161 N N . ILE A 1 304 ? -13.547 14.959 -13.486 1.00 21.08 704 ILE A N 1
ATOM 2162 C CA . ILE A 1 304 ? -12.725 13.754 -13.461 1.00 17.83 704 ILE A CA 1
ATOM 2163 C C . ILE A 1 304 ? -13.539 12.643 -14.114 1.00 22.52 704 ILE A C 1
ATOM 2164 O O . ILE A 1 304 ? -14.335 11.959 -13.459 1.00 20.67 704 ILE A O 1
ATOM 2169 N N . CYS A 1 305 ? -13.344 12.461 -15.419 1.00 22.13 705 CYS A N 1
ATOM 2170 C CA . CYS A 1 305 ? -14.333 11.799 -16.259 1.00 21.97 705 CYS A CA 1
ATOM 2171 C C . CYS A 1 305 ? -14.132 10.291 -16.259 1.00 21.88 705 CYS A C 1
ATOM 2172 O O . CYS A 1 305 ? -13.081 9.794 -16.685 1.00 20.15 705 CYS A O 1
ATOM 2175 N N . ILE A 1 306 ? -15.158 9.575 -15.800 1.00 19.07 706 ILE A N 1
ATOM 2176 C CA . ILE A 1 306 ? -15.168 8.123 -15.689 1.00 18.21 706 ILE A CA 1
ATOM 2177 C C . ILE A 1 306 ? -16.467 7.645 -16.330 1.00 19.92 706 ILE A C 1
ATOM 2178 O O . ILE A 1 306 ? -17.550 7.844 -15.766 1.00 21.03 706 ILE A O 1
ATOM 2183 N N . GLU A 1 307 ? -16.369 7.038 -17.511 1.00 19.56 707 GLU A N 1
ATOM 2184 C CA . GLU A 1 307 ? -17.556 6.657 -18.264 1.00 22.34 707 GLU A CA 1
ATOM 2185 C C . GLU A 1 307 ? -18.154 5.363 -17.714 1.00 24.32 707 GLU A C 1
ATOM 2186 O O . GLU A 1 307 ? -17.453 4.356 -17.566 1.00 23.60 707 GLU A O 1
ATOM 2192 N N . ASP A 1 308 ? -19.452 5.389 -17.416 1.00 23.43 708 ASP A N 1
ATOM 2193 C CA . ASP A 1 308 ? -20.143 4.153 -17.069 1.00 21.19 708 ASP A CA 1
ATOM 2194 C C . ASP A 1 308 ? -20.132 3.219 -18.277 1.00 21.07 708 ASP A C 1
ATOM 2195 O O . ASP A 1 308 ? -20.430 3.663 -19.395 1.00 22.16 708 ASP A O 1
ATOM 2200 N N . PRO A 1 309 ? -19.820 1.932 -18.094 1.00 21.16 709 PRO A N 1
ATOM 2201 C CA . PRO A 1 309 ? -19.663 1.042 -19.261 1.00 23.02 709 PRO A CA 1
ATOM 2202 C C . PRO A 1 309 ? -20.934 0.828 -20.061 1.00 23.65 709 PRO A C 1
ATOM 2203 O O . PRO A 1 309 ? -20.850 0.561 -21.268 1.00 26.68 709 PRO A O 1
ATOM 2207 N N . PHE A 1 310 ? -22.106 0.898 -19.431 1.00 24.34 710 PHE A N 1
ATOM 2208 C CA . PHE A 1 310 ? -23.369 0.636 -20.116 1.00 25.89 710 PHE A CA 1
ATOM 2209 C C . PHE A 1 310 ? -24.197 1.891 -20.338 1.00 27.19 710 PHE A C 1
ATOM 2210 O O . PHE A 1 310 ? -24.733 2.095 -21.433 1.00 27.51 710 PHE A O 1
ATOM 2218 N N . GLU A 1 311 ? -24.335 2.735 -19.317 1.00 25.50 711 GLU A N 1
ATOM 2219 C CA . GLU A 1 311 ? -25.015 4.021 -19.469 1.00 27.03 711 GLU A CA 1
ATOM 2220 C C . GLU A 1 311 ? -23.955 5.064 -19.808 1.00 27.69 711 GLU A C 1
ATOM 2221 O O . GLU A 1 311 ? -23.462 5.802 -18.951 1.00 27.04 711 GLU A O 1
ATOM 2227 N N . THR A 1 312 ? -23.596 5.117 -21.094 1.00 27.75 712 THR A N 1
ATOM 2228 C CA . THR A 1 312 ? -22.407 5.865 -21.490 1.00 28.18 712 THR A CA 1
ATOM 2229 C C . THR A 1 312 ? -22.577 7.374 -21.372 1.00 28.62 712 THR A C 1
ATOM 2230 O O . THR A 1 312 ? -21.573 8.093 -21.410 1.00 29.15 712 THR A O 1
ATOM 2234 N N . SER A 1 313 ? -23.807 7.868 -21.228 1.00 24.65 713 SER A N 1
ATOM 2235 C CA . SER A 1 313 ? -24.024 9.285 -20.968 1.00 26.21 713 SER A CA 1
ATOM 2236 C C . SER A 1 313 ? -23.726 9.666 -19.523 1.00 26.06 713 SER A C 1
ATOM 2237 O O . SER A 1 313 ? -23.686 10.862 -19.204 1.00 26.63 713 SER A O 1
ATOM 2240 N N . HIS A 1 314 ? -23.499 8.688 -18.655 1.00 23.40 714 HIS A N 1
ATOM 2241 C CA . HIS A 1 314 ? -23.295 8.925 -17.229 1.00 25.19 714 HIS A CA 1
ATOM 2242 C C . HIS A 1 314 ? -21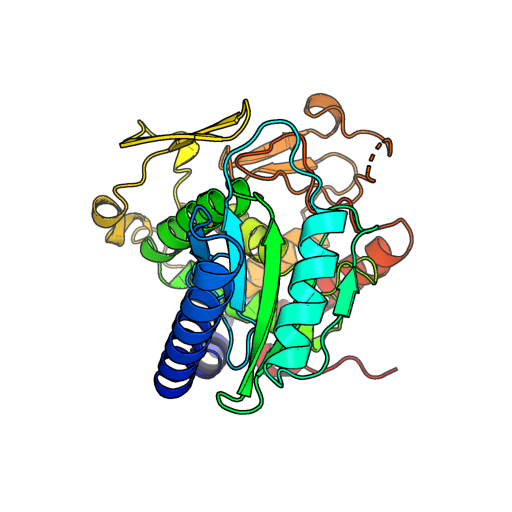.799 8.960 -16.927 1.00 23.74 714 HIS A C 1
ATOM 2243 O O . HIS A 1 314 ? -21.108 7.944 -17.051 1.00 24.65 714 HIS A O 1
ATOM 2250 N N . ASP A 1 315 ? -21.315 10.130 -16.514 1.00 22.40 715 ASP A N 1
ATOM 2251 C CA . ASP A 1 315 ? -19.956 10.318 -16.012 1.00 21.22 715 ASP A CA 1
ATOM 2252 C C . ASP A 1 315 ? -19.990 10.096 -14.502 1.00 20.23 715 ASP A C 1
ATOM 2253 O O . ASP A 1 315 ? -20.611 10.871 -13.771 1.00 20.53 715 ASP A O 1
ATOM 2258 N N . LEU A 1 316 ? -19.337 9.030 -14.030 1.00 20.48 716 LEU A N 1
ATOM 2259 C CA . LEU A 1 316 ? -19.393 8.724 -12.607 1.00 20.67 716 LEU A CA 1
ATOM 2260 C C . LEU A 1 316 ? -18.670 9.752 -11.755 1.00 22.48 716 LEU A C 1
ATOM 2261 O O . LEU A 1 316 ? -18.907 9.805 -10.545 1.00 21.29 716 LEU A O 1
ATOM 2266 N N . GLY A 1 317 ? -17.802 10.562 -12.350 1.00 22.81 717 GLY A N 1
ATOM 2267 C CA . GLY A 1 317 ? -17.176 11.620 -11.595 1.00 22.99 717 GLY A CA 1
ATOM 2268 C C . GLY A 1 317 ? -17.996 12.881 -11.462 1.00 22.14 717 GLY A C 1
ATOM 2269 O O . GLY A 1 317 ? -17.520 13.845 -10.857 1.00 22.78 717 GLY A O 1
ATOM 2270 N N . ARG A 1 318 ? -19.219 12.904 -12.007 1.00 19.62 718 ARG A N 1
ATOM 2271 C CA . ARG A 1 318 ? -20.018 14.128 -11.996 1.00 23.07 718 ARG A CA 1
ATOM 2272 C C . ARG A 1 318 ? -20.396 14.572 -10.586 1.00 23.11 718 ARG A C 1
ATOM 2273 O O . ARG A 1 318 ? -20.813 15.721 -10.404 1.00 26.14 718 ARG A O 1
ATOM 2281 N N . VAL A 1 319 ? -20.259 13.694 -9.590 1.00 22.40 719 VAL A N 1
ATOM 2282 C CA . VAL A 1 319 ? -20.481 14.091 -8.202 1.00 24.83 719 VAL A CA 1
ATOM 2283 C C . VAL A 1 319 ? -19.378 15.012 -7.688 1.00 22.76 719 VAL A C 1
ATOM 2284 O O . VAL A 1 319 ? -19.585 15.721 -6.699 1.00 24.09 719 VAL A O 1
ATOM 2288 N N . VAL A 1 320 ? -18.210 15.017 -8.328 1.00 22.25 720 VAL A N 1
ATOM 2289 C CA . VAL A 1 320 ? -17.081 15.833 -7.887 1.00 22.25 720 VAL A CA 1
ATOM 2290 C C . VAL A 1 320 ? -17.276 17.263 -8.376 1.00 25.10 720 VAL A C 1
ATOM 2291 O O . VAL A 1 320 ? -17.646 17.489 -9.534 1.00 27.28 720 VAL A O 1
ATOM 2295 N N . ASP A 1 321 ? -17.034 18.242 -7.504 1.00 23.95 721 ASP A N 1
ATOM 2296 C CA . ASP A 1 321 ? -17.219 19.642 -7.876 1.00 23.19 721 ASP A CA 1
ATOM 2297 C C . ASP A 1 321 ? -15.881 20.378 -7.841 1.00 24.70 721 ASP A C 1
ATOM 2298 O O . ASP A 1 321 ? -14.831 19.792 -7.571 1.00 23.91 721 ASP A O 1
ATOM 2303 N N . LYS A 1 322 ? -15.935 21.682 -8.135 1.00 24.21 722 LYS A N 1
ATOM 2304 C CA . LYS A 1 322 ? -14.719 22.480 -8.265 1.00 24.44 722 LYS A CA 1
ATOM 2305 C C . LYS A 1 322 ? -13.948 22.585 -6.958 1.00 24.77 722 LYS A C 1
ATOM 2306 O O . LYS A 1 322 ? -12.776 22.977 -6.972 1.00 26.66 722 LYS A O 1
ATOM 2308 N N . PHE A 1 323 ? -14.576 22.252 -5.833 1.00 23.60 723 PHE A N 1
ATOM 2309 C CA . PHE A 1 323 ? -13.883 22.234 -4.554 1.00 26.17 723 PHE A CA 1
ATOM 2310 C C . PHE A 1 323 ? -13.292 20.862 -4.262 1.00 25.41 723 PHE A C 1
ATOM 2311 O O . PHE A 1 323 ? -12.088 20.742 -4.018 1.00 23.79 723 PHE A O 1
ATOM 2319 N N . SER A 1 324 ? -14.119 19.814 -4.317 1.00 19.52 724 SER A N 1
ATOM 2320 C CA . SER A 1 324 ? -13.648 18.484 -3.948 1.00 22.20 724 SER A CA 1
ATOM 2321 C C . SER A 1 324 ? -12.634 17.916 -4.934 1.00 21.85 724 SER A C 1
ATOM 2322 O O . SER A 1 324 ? -11.858 17.037 -4.549 1.00 20.29 724 SER A O 1
ATOM 2325 N N . ILE A 1 325 ? -12.602 18.398 -6.184 1.00 22.60 725 ILE A N 1
ATOM 2326 C CA . ILE A 1 325 ? -11.594 17.907 -7.125 1.00 19.84 725 ILE A CA 1
ATOM 2327 C C . ILE A 1 325 ? -10.194 18.220 -6.612 1.00 18.58 725 ILE A C 1
ATOM 2328 O O . ILE A 1 325 ? -9.257 17.432 -6.790 1.00 21.43 725 ILE A O 1
ATOM 2333 N N . ARG A 1 326 ? -10.029 19.372 -5.961 1.00 19.27 726 ARG A N 1
ATOM 2334 C CA . ARG A 1 326 ? -8.716 19.733 -5.436 1.00 19.72 726 ARG A CA 1
ATOM 2335 C C . ARG A 1 326 ? -8.293 18.783 -4.322 1.00 21.62 726 ARG A C 1
ATOM 2336 O O . ARG A 1 326 ? -7.113 18.424 -4.215 1.00 19.96 726 ARG A O 1
ATOM 2344 N N . VAL A 1 327 ? -9.248 18.368 -3.489 1.00 19.90 727 VAL A N 1
ATOM 2345 C CA . VAL A 1 327 ? -8.950 17.447 -2.396 1.00 22.61 727 VAL A CA 1
ATOM 2346 C C . VAL A 1 327 ? -8.603 16.072 -2.945 1.00 20.45 727 VAL A C 1
ATOM 2347 O O . VAL A 1 327 ? -7.662 15.420 -2.480 1.00 20.89 727 VAL A O 1
ATOM 2351 N N . LEU A 1 328 ? -9.363 15.608 -3.939 1.00 20.15 728 LEU A N 1
ATOM 2352 C CA . LEU A 1 328 ? -9.077 14.320 -4.560 1.00 19.59 728 LEU A CA 1
ATOM 2353 C C . LEU A 1 328 ? -7.675 14.298 -5.156 1.00 19.27 728 LEU A C 1
ATOM 2354 O O . LEU A 1 328 ? -6.896 13.371 -4.911 1.00 17.78 728 LEU A O 1
ATOM 2359 N N . ARG A 1 329 ? -7.335 15.319 -5.945 1.00 20.67 729 ARG A N 1
ATOM 2360 C CA . ARG A 1 329 ? -6.022 15.350 -6.579 1.00 18.10 729 ARG A CA 1
ATOM 2361 C C . ARG A 1 329 ? -4.910 15.460 -5.544 1.00 18.78 729 ARG A C 1
ATOM 2362 O O . ARG A 1 329 ? -3.854 14.831 -5.689 1.00 20.79 729 ARG A O 1
ATOM 2370 N N . GLU A 1 330 ? -5.133 16.237 -4.482 1.00 18.53 730 GLU A N 1
ATOM 2371 C CA . GLU A 1 330 ? -4.138 16.315 -3.418 1.00 20.88 730 GLU A CA 1
ATOM 2372 C C . GLU A 1 330 ? -3.914 14.949 -2.777 1.00 21.67 730 GLU A C 1
ATOM 2373 O O . GLU A 1 330 ? -2.772 14.569 -2.486 1.00 21.76 730 GLU A O 1
ATOM 2379 N N . GLU A 1 331 ? -4.994 14.193 -2.557 1.00 20.12 731 GLU A N 1
ATOM 2380 C CA . GLU A 1 331 ? -4.857 12.865 -1.963 1.00 19.63 731 GLU A CA 1
ATOM 2381 C C . GLU A 1 331 ? -4.197 11.884 -2.931 1.00 22.00 731 GLU A C 1
ATOM 2382 O O . GLU A 1 331 ? -3.417 11.023 -2.505 1.00 20.95 731 GLU A O 1
ATOM 2388 N N . PHE A 1 332 ? -4.500 11.986 -4.233 1.00 21.68 732 PHE A N 1
ATOM 2389 C CA . PHE A 1 332 ? -3.800 11.154 -5.216 1.00 19.75 732 PHE A CA 1
ATOM 2390 C C . PHE A 1 332 ? -2.297 11.403 -5.172 1.00 20.07 732 PHE A C 1
ATOM 2391 O O . PHE A 1 332 ? -1.500 10.460 -5.223 1.00 22.10 732 PHE A O 1
ATOM 2399 N N . GLU A 1 333 ? -1.890 12.675 -5.110 1.00 20.32 733 GLU A N 1
ATOM 2400 C CA . GLU A 1 333 ? -0.468 13.002 -5.095 1.00 21.64 733 GLU A CA 1
ATOM 2401 C C . GLU A 1 333 ? 0.198 12.500 -3.825 1.00 21.48 733 GLU A C 1
ATOM 2402 O O . GLU A 1 333 ? 1.329 12.002 -3.865 1.00 23.58 733 GLU A O 1
ATOM 2408 N N . ARG A 1 334 ? -0.475 12.654 -2.683 1.00 22.28 734 ARG A N 1
ATOM 2409 C CA . ARG A 1 334 ? 0.045 12.100 -1.438 1.00 20.82 734 ARG A CA 1
ATOM 2410 C C . ARG A 1 334 ? 0.255 10.598 -1.563 1.00 21.79 734 ARG A C 1
ATOM 2411 O O . ARG A 1 334 ? 1.288 10.069 -1.138 1.00 23.59 734 ARG A O 1
ATOM 2419 N N . ALA A 1 335 ? -0.718 9.898 -2.149 1.00 20.63 735 ALA A N 1
ATOM 2420 C CA . ALA A 1 335 ? -0.635 8.446 -2.277 1.00 18.96 735 ALA A CA 1
ATOM 2421 C C . ALA A 1 335 ? 0.500 8.040 -3.207 1.00 20.54 735 ALA A C 1
ATOM 2422 O O . ALA A 1 335 ? 1.257 7.106 -2.914 1.00 20.59 735 ALA A O 1
ATOM 2424 N N . ALA A 1 336 ? 0.621 8.721 -4.345 1.00 19.87 736 ALA A N 1
ATOM 2425 C CA . ALA A 1 336 ? 1.678 8.381 -5.291 1.00 20.24 736 ALA A CA 1
ATOM 2426 C C . ALA A 1 336 ? 3.054 8.597 -4.676 1.00 22.53 736 ALA A C 1
ATOM 2427 O O . ALA A 1 336 ? 3.950 7.756 -4.821 1.00 24.15 736 ALA A O 1
ATOM 2429 N N . ARG A 1 337 ? 3.234 9.716 -3.975 1.00 21.92 737 ARG A N 1
ATOM 2430 C CA . ARG A 1 337 ? 4.535 10.030 -3.401 1.00 24.11 737 ARG A CA 1
ATOM 2431 C C . ARG A 1 337 ? 4.885 9.076 -2.267 1.00 24.39 737 ARG A C 1
ATOM 2432 O O . ARG A 1 337 ? 6.049 8.687 -2.112 1.00 26.10 737 ARG A O 1
ATOM 2440 N N . ILE A 1 338 ? 3.896 8.700 -1.455 1.00 21.68 738 ILE A N 1
ATOM 2441 C CA . ILE A 1 338 ? 4.120 7.687 -0.428 1.00 22.13 738 ILE A CA 1
ATOM 2442 C C . ILE A 1 338 ? 4.537 6.371 -1.072 1.00 21.21 738 ILE A C 1
ATOM 2443 O O . ILE A 1 338 ? 5.522 5.743 -0.665 1.00 20.65 738 ILE A O 1
ATOM 2448 N N . MET A 1 339 ? 3.805 5.948 -2.107 1.00 23.00 739 MET A N 1
ATOM 2449 C CA . MET A 1 339 ? 4.121 4.682 -2.759 1.00 24.19 739 MET A CA 1
ATOM 2450 C C . MET A 1 339 ? 5.524 4.692 -3.350 1.00 26.41 739 MET A C 1
ATOM 2451 O O . MET A 1 339 ? 6.192 3.652 -3.383 1.00 25.65 739 MET A O 1
ATOM 2456 N N . HIS A 1 340 ? 5.999 5.852 -3.793 1.00 25.25 740 HIS A N 1
ATOM 2457 C CA . HIS A 1 340 ? 7.291 5.911 -4.455 1.00 25.10 740 HIS A CA 1
ATOM 2458 C C . HIS A 1 340 ? 8.461 6.008 -3.489 1.00 25.58 740 HIS A C 1
ATOM 2459 O O . HIS A 1 340 ? 9.531 5.461 -3.782 1.00 27.12 740 HIS A O 1
ATOM 2466 N N . GLN A 1 341 ? 8.291 6.686 -2.350 1.00 24.01 741 GLN A N 1
ATOM 2467 C CA . GLN A 1 341 ? 9.420 7.108 -1.532 1.00 30.56 741 GLN A CA 1
ATOM 2468 C C . GLN A 1 341 ? 9.381 6.650 -0.083 1.00 30.25 741 GLN A C 1
ATOM 2469 O O . GLN A 1 341 ? 10.443 6.598 0.547 1.00 33.97 741 GLN A O 1
ATOM 2475 N N . ASP A 1 342 ? 8.213 6.348 0.473 1.00 27.77 742 ASP A N 1
ATOM 2476 C CA . ASP A 1 342 ? 8.148 6.065 1.901 1.00 28.07 742 ASP A CA 1
ATOM 2477 C C . ASP A 1 342 ? 8.760 4.699 2.204 1.00 29.12 742 ASP A C 1
ATOM 2478 O O . ASP A 1 342 ? 8.611 3.760 1.415 1.00 27.66 742 ASP A O 1
ATOM 2483 N N . PRO A 1 343 ? 9.456 4.559 3.338 1.00 30.26 743 PRO A N 1
ATOM 2484 C CA . PRO A 1 343 ? 10.028 3.249 3.692 1.00 29.80 743 PRO A CA 1
ATOM 2485 C C . PRO A 1 343 ? 8.999 2.240 4.180 1.00 30.47 743 PRO A C 1
ATOM 2486 O O . PRO A 1 343 ? 9.304 1.041 4.203 1.00 30.01 743 PRO A O 1
ATOM 2490 N N . ASN A 1 344 ? 7.803 2.673 4.579 1.00 29.99 744 ASN A N 1
ATOM 2491 C CA . ASN A 1 344 ? 6.719 1.771 4.973 1.00 31.45 744 ASN A CA 1
ATOM 2492 C C . ASN A 1 344 ? 5.439 2.224 4.286 1.00 29.47 744 ASN A C 1
ATOM 2493 O O . ASN A 1 344 ? 4.500 2.707 4.936 1.00 27.77 744 ASN A O 1
ATOM 2498 N N . PRO A 1 345 ? 5.359 2.057 2.963 1.00 26.35 745 PRO A N 1
ATOM 2499 C CA . PRO A 1 345 ? 4.300 2.741 2.205 1.00 26.11 745 PRO A CA 1
ATOM 2500 C C . PRO A 1 345 ? 2.903 2.235 2.504 1.00 27.89 745 PRO A C 1
ATOM 2501 O O . PRO A 1 345 ? 1.959 3.032 2.493 1.00 26.48 745 PRO A O 1
ATOM 2505 N N . CYS A 1 346 ? 2.726 0.934 2.754 1.00 26.31 746 CYS A N 1
ATOM 2506 C CA . CYS A 1 346 ? 1.373 0.428 2.976 1.00 26.56 746 CYS A CA 1
ATOM 2507 C C . CYS A 1 346 ? 0.750 1.059 4.216 1.00 26.42 746 CYS A C 1
ATOM 2508 O O . CYS A 1 346 ? -0.370 1.580 4.164 1.00 27.36 746 CYS A O 1
ATOM 2511 N N . ALA A 1 347 ? 1.471 1.037 5.337 1.00 26.21 747 ALA A N 1
ATOM 2512 C CA . ALA A 1 347 ? 0.931 1.617 6.563 1.00 30.32 747 ALA A CA 1
ATOM 2513 C C . ALA A 1 347 ? 0.758 3.127 6.433 1.00 29.37 747 ALA A C 1
ATOM 2514 O O . ALA A 1 347 ? -0.268 3.677 6.848 1.00 28.86 747 ALA A O 1
ATOM 2516 N N . LYS A 1 348 ? 1.746 3.811 5.849 1.00 30.03 748 LYS A N 1
ATOM 2517 C CA . LYS A 1 348 ? 1.660 5.262 5.705 1.00 27.69 748 LYS A CA 1
ATOM 2518 C C . LYS A 1 348 ? 0.510 5.661 4.787 1.00 24.83 748 LYS A C 1
ATOM 2519 O O . LYS A 1 348 ? -0.249 6.588 5.100 1.00 25.52 748 LYS A O 1
ATOM 2525 N N . LEU A 1 349 ? 0.362 4.966 3.653 1.00 21.20 749 LEU A N 1
ATOM 2526 C CA . LEU A 1 349 ? -0.705 5.278 2.706 1.00 22.52 749 LEU A CA 1
ATOM 2527 C C . LEU A 1 349 ? -2.068 5.303 3.382 1.00 24.59 749 LEU A C 1
ATOM 2528 O O . LEU A 1 349 ? -2.898 6.176 3.100 1.00 21.45 749 LEU A O 1
ATOM 2533 N N . LEU A 1 350 ? -2.307 4.363 4.290 1.00 25.83 750 LEU A N 1
ATOM 2534 C CA . LEU A 1 350 ? -3.621 4.159 4.880 1.00 26.69 750 LEU A CA 1
ATOM 2535 C C . LEU A 1 350 ? -3.817 4.909 6.188 1.00 26.30 750 LEU A C 1
ATOM 2536 O O . LEU A 1 350 ? -4.866 4.746 6.820 1.00 27.21 750 LEU A O 1
ATOM 2541 N N . GLU A 1 351 ? -2.844 5.712 6.612 1.00 24.31 751 GLU A N 1
ATOM 2542 C CA . GLU A 1 351 ? -3.019 6.493 7.826 1.00 25.51 751 GLU A CA 1
ATOM 2543 C C . GLU A 1 351 ? -4.219 7.423 7.663 1.00 28.37 751 GLU A C 1
ATOM 2544 O O . GLU A 1 351 ? -4.416 8.005 6.591 1.00 25.99 751 GLU A O 1
ATOM 2550 N N . PRO A 1 352 ? -5.058 7.559 8.683 1.00 33.35 752 PRO A N 1
ATOM 2551 C CA . PRO A 1 352 ? -6.227 8.434 8.554 1.00 34.18 752 PRO A CA 1
ATOM 2552 C C . PRO A 1 352 ? -5.810 9.891 8.444 1.00 33.10 752 PRO A C 1
ATOM 2553 O O . PRO A 1 352 ? -4.780 10.307 8.973 1.00 30.70 752 PRO A O 1
ATOM 2557 N N . TYR A 1 353 ? -6.615 10.672 7.730 1.00 37.73 753 TYR A N 1
ATOM 2558 C CA . TYR A 1 353 ? -6.393 12.111 7.716 1.00 39.53 753 TYR A CA 1
ATOM 2559 C C . TYR A 1 353 ? -6.872 12.702 9.035 1.00 41.38 753 TYR A C 1
ATOM 2560 O O . TYR A 1 353 ? -8.024 12.501 9.429 1.00 43.59 753 TYR A O 1
ATOM 2569 N N . ILE A 1 354 ? -5.991 13.424 9.719 1.00 43.80 754 ILE A N 1
ATOM 2570 C CA . ILE A 1 354 ? -6.296 14.055 10.990 1.00 47.50 754 ILE A CA 1
ATOM 2571 C C . ILE A 1 354 ? -6.023 15.550 10.860 1.00 54.34 754 ILE A C 1
ATOM 2572 O O . ILE A 1 354 ? -4.873 15.987 10.885 1.00 57.22 754 ILE A O 1
ATOM 2577 N N . PRO A 1 355 ? -7.073 16.372 10.719 1.00 57.23 755 PRO A N 1
ATOM 2578 C CA . PRO A 1 355 ? -6.925 17.833 10.704 1.00 58.37 755 PRO A CA 1
ATOM 2579 C C . PRO A 1 355 ? -6.394 18.376 12.024 1.00 58.57 755 PRO A C 1
ATOM 2580 O O . PRO A 1 355 ? -5.414 19.120 12.012 1.00 61.00 755 PRO A O 1
#

InterPro domains:
  IPR002058 PAP/25A-associated [PF03828] (656-714)
  IPR043519 Nucleotidyltransferase superfamily [G3DSA:3.30.460.10] (455-568)
  IPR043519 Nucleotidyltransferase superfamily [SSF81301] (434-567)
  IPR054708 Poly(A) RNA polymerase, mitochondrial-like, central palm domain [PF22600] (439-567)

B-factor: mean 30.72, std 10.04, range [12.52, 86.61]

Secondary structure (DSSP, 8-state):
-PPPTTGGGGHHHHHHHHHHTSPPHHHHHHHHHHHHHHHHHHHHH-TT-EEEEEGGGTSS-PPTTPPEEEEEE---SS--HHHHHHHHHHHHHHTT-EEEEEE-SSSS-EEEEE-TTT--EEEEEES-HHHHHHHHHHHHHHTT-HHHHHHHHHHHHHHHHTT---GGGTS--HHHHHHHHHHHHHTSSS-SS--TTTSPPSEEEEETTEEEEE---GGGGTTGGGG----HHHHHHHHHHIIIII--TTTEEEETTTTEEEEHHHHT-SS-----SSEEE-SSSTT-BGGGG--TTHHHHHHHHHHHHHHHHHH-SSHHHHHTPPP--

Nearest PDB structures (foldseek):
  7xs4-assembly1_A  TM=1.003E+00  e=2.681E-63  Arabidopsis thaliana
  6l8k-assembly1_A  TM=9.029E-01  e=1.366E-53  Arabidopsis thaliana
  5w0o-assembly1_A  TM=8.985E-01  e=2.416E-25  Homo sapiens
  8opp-assembly1_A  TM=8.898E-01  e=1.251E-22  Homo sapiens
  8oef-assembly1_A  TM=8.817E-01  e=1.875E-17  Homo sapiens

Organism: Arabidopsis thaliana (NCBI:txid3702)